Protein AF-A0A6A4GA89-F1 (afdb_monomer)

Sequence (317 aa):
YIQLLRRSLYPATLAQGKIKTVATFRYLEQHGLEIMPWRYTGLMHMCLQWRHPKLLKCTKEGDLVVPCLSCPHPGINLPDGWENDVEHHDNYSVKVTEDTNFRLKEQLVSSHSRDPGLVEGLGYFVGRSDYEKYVISRASEADAIAKATTKFSKGLRYTGVGSMLCARSEIFLANRVGNLQEGEHYANMDYVFGSALHHYRGLPLCIVGYDIVCQWFAHIHERSKDLWPNKIKLDNGMDLVPVIGKFHEPAHETNNHEQYSCNLIPRVGCTDFEACKRIWGLHNPLGNSTKTMGPGTRSDSLEAHFGYHNWQKYTNM

pLDDT: mean 84.45, std 16.58, range [38.88, 97.38]

Structure (mmCIF, N/CA/C/O backbone):
data_AF-A0A6A4GA89-F1
#
_entry.id   AF-A0A6A4GA89-F1
#
loop_
_atom_site.group_PDB
_atom_site.id
_atom_site.type_symbol
_atom_site.label_atom_id
_atom_site.label_alt_id
_atom_site.label_comp_id
_atom_site.label_asym_id
_atom_site.label_entity_id
_atom_site.label_seq_id
_atom_site.pdbx_PDB_ins_code
_atom_site.Cartn_x
_atom_site.Cartn_y
_atom_site.Cartn_z
_atom_site.occupancy
_atom_site.B_iso_or_equiv
_atom_site.auth_seq_id
_atom_site.auth_comp_id
_atom_site.auth_asym_id
_atom_site.auth_atom_id
_atom_site.pdbx_PDB_model_num
ATOM 1 N N . TYR A 1 1 ? 39.255 -27.699 0.223 1.00 40.69 1 TYR A N 1
ATOM 2 C CA . TYR A 1 1 ? 39.257 -26.370 -0.421 1.00 40.69 1 TYR A CA 1
ATOM 3 C C . TYR A 1 1 ? 40.672 -26.101 -0.922 1.00 40.69 1 TYR A C 1
ATOM 5 O O . TYR A 1 1 ? 41.558 -25.867 -0.111 1.00 40.69 1 TYR A O 1
ATOM 13 N N . ILE A 1 2 ? 40.945 -26.286 -2.216 1.00 38.88 2 ILE A N 1
ATOM 14 C CA . ILE A 1 2 ? 42.302 -26.104 -2.760 1.00 38.88 2 ILE A CA 1
ATOM 15 C C . ILE A 1 2 ? 42.448 -24.644 -3.192 1.00 38.88 2 ILE A C 1
ATOM 17 O O . ILE A 1 2 ? 41.758 -24.183 -4.095 1.00 38.88 2 ILE A O 1
ATOM 21 N N . GLN A 1 3 ? 43.326 -23.916 -2.505 1.00 45.09 3 GLN A N 1
ATOM 22 C CA . GLN A 1 3 ? 43.620 -22.507 -2.755 1.00 45.09 3 GLN A CA 1
ATOM 23 C C . GLN A 1 3 ? 44.426 -22.363 -4.058 1.00 45.09 3 GLN A C 1
ATOM 25 O O . GLN A 1 3 ? 45.468 -23.001 -4.228 1.00 45.09 3 GLN A O 1
ATOM 30 N N . LEU A 1 4 ? 43.947 -21.505 -4.965 1.00 47.19 4 LEU A N 1
ATOM 31 C CA . LEU A 1 4 ? 44.456 -21.281 -6.331 1.00 47.19 4 LEU A CA 1
ATOM 32 C C . LEU A 1 4 ? 45.959 -20.929 -6.419 1.00 47.19 4 LEU A C 1
ATOM 34 O O . LEU A 1 4 ? 46.582 -21.115 -7.462 1.00 47.19 4 LEU A O 1
ATOM 38 N N . LEU A 1 5 ? 46.566 -20.499 -5.311 1.00 43.56 5 LEU A N 1
ATOM 39 C CA . LEU A 1 5 ? 47.968 -20.080 -5.223 1.00 43.56 5 LEU A CA 1
ATOM 40 C C . LEU A 1 5 ? 48.981 -21.220 -5.425 1.00 43.56 5 LEU A C 1
ATOM 42 O O . LEU A 1 5 ? 50.067 -20.976 -5.942 1.00 43.56 5 LEU A O 1
ATOM 46 N N . ARG A 1 6 ? 48.638 -22.476 -5.099 1.00 45.00 6 ARG A N 1
ATOM 47 C CA . ARG A 1 6 ? 49.563 -23.621 -5.268 1.00 45.00 6 ARG A CA 1
ATOM 48 C C . ARG A 1 6 ? 49.827 -24.006 -6.731 1.00 45.00 6 ARG A C 1
ATOM 50 O O . ARG A 1 6 ? 50.723 -24.802 -6.980 1.00 45.00 6 ARG A O 1
ATOM 57 N N . ARG A 1 7 ? 49.061 -23.465 -7.687 1.00 52.34 7 ARG A N 1
ATOM 58 C CA . ARG A 1 7 ? 49.253 -23.683 -9.134 1.00 52.34 7 ARG A CA 1
ATOM 59 C C . ARG A 1 7 ? 49.831 -22.467 -9.870 1.00 52.34 7 ARG A C 1
ATOM 61 O O . ARG A 1 7 ? 49.759 -22.423 -11.092 1.00 52.34 7 ARG A O 1
ATOM 68 N N . SER A 1 8 ? 50.377 -21.483 -9.150 1.00 47.50 8 SER A N 1
ATOM 69 C CA . SER A 1 8 ? 50.994 -20.279 -9.740 1.00 47.50 8 SER A CA 1
ATOM 70 C C . SER A 1 8 ? 50.053 -19.459 -10.640 1.00 47.50 8 SER A C 1
ATOM 72 O O . SER A 1 8 ? 50.488 -18.824 -11.599 1.00 47.50 8 SER A O 1
ATOM 74 N N . LEU A 1 9 ? 48.753 -19.455 -10.331 1.00 45.84 9 LEU A N 1
ATOM 75 C CA . LEU A 1 9 ? 47.763 -18.606 -10.992 1.00 45.84 9 LEU A CA 1
ATOM 76 C C . LEU A 1 9 ? 47.630 -17.293 -10.210 1.00 45.84 9 LEU A C 1
ATOM 78 O O . LEU A 1 9 ? 47.106 -17.279 -9.096 1.00 45.84 9 LEU A O 1
ATOM 82 N N . TYR A 1 10 ? 48.118 -16.198 -10.792 1.00 49.50 10 TYR A N 1
ATOM 83 C CA . TYR A 1 10 ? 48.069 -14.855 -10.207 1.00 49.50 10 TYR A CA 1
ATOM 84 C C . TYR A 1 10 ? 46.936 -14.018 -10.832 1.00 49.50 10 TYR A C 1
ATOM 86 O O . TYR A 1 10 ? 46.657 -14.179 -12.025 1.00 49.50 10 TYR A O 1
ATOM 94 N N . PRO A 1 11 ? 46.283 -13.112 -10.074 1.00 47.62 11 PRO A N 1
ATOM 95 C CA . PRO A 1 11 ? 45.361 -12.133 -10.646 1.00 47.62 11 PRO A CA 1
ATOM 96 C C . PRO A 1 11 ? 46.093 -11.208 -11.634 1.00 47.62 11 PRO A C 1
ATOM 98 O O . PRO A 1 11 ? 47.289 -10.949 -11.501 1.00 47.62 11 PRO A O 1
ATOM 101 N N . ALA A 1 12 ? 45.364 -10.760 -12.658 1.00 53.09 12 ALA A N 1
ATOM 102 C CA . ALA A 1 12 ? 45.893 -10.110 -13.855 1.00 53.09 12 ALA A CA 1
ATOM 103 C C . ALA A 1 12 ? 46.869 -8.956 -13.555 1.00 53.09 12 ALA A C 1
ATOM 105 O O . ALA A 1 12 ? 46.524 -7.994 -12.873 1.00 53.09 12 ALA A O 1
ATOM 106 N N . THR A 1 13 ? 48.073 -9.024 -14.125 1.00 47.41 13 THR A N 1
ATOM 107 C CA . THR A 1 13 ? 49.032 -7.912 -14.143 1.00 47.41 13 THR A CA 1
ATOM 108 C C . THR A 1 13 ? 48.910 -7.143 -15.457 1.00 47.41 13 THR A C 1
ATOM 110 O O . THR A 1 13 ? 48.927 -7.725 -16.544 1.00 47.41 13 THR A O 1
ATOM 113 N N . LEU A 1 14 ? 48.790 -5.819 -15.359 1.00 45.91 14 LEU A N 1
ATOM 114 C CA . LEU A 1 14 ? 48.851 -4.904 -16.496 1.00 45.91 14 LEU A CA 1
ATOM 115 C C . LEU A 1 14 ? 50.307 -4.492 -16.723 1.00 45.91 14 LEU A C 1
ATOM 117 O O . LEU A 1 14 ? 50.943 -3.946 -15.827 1.00 45.91 14 LEU A O 1
ATOM 121 N N . ALA A 1 15 ? 50.821 -4.708 -17.933 1.00 44.81 15 ALA A N 1
ATOM 122 C CA . ALA A 1 15 ? 52.088 -4.140 -18.380 1.00 44.81 15 ALA A CA 1
ATOM 123 C C . ALA A 1 15 ? 51.817 -3.258 -19.605 1.00 44.81 15 ALA A C 1
ATOM 125 O O . ALA A 1 15 ? 51.249 -3.726 -20.591 1.00 44.81 15 ALA A O 1
ATOM 126 N N . GLN A 1 16 ? 52.197 -1.976 -19.531 1.00 49.03 16 GLN A N 1
ATOM 127 C CA . GLN A 1 16 ? 52.094 -1.003 -20.636 1.00 49.03 16 GLN A CA 1
ATOM 128 C C . GLN A 1 16 ? 50.678 -0.879 -21.239 1.00 49.03 16 GLN A C 1
ATOM 130 O O . GLN A 1 16 ? 50.503 -0.814 -22.453 1.00 49.03 16 GLN A O 1
ATOM 135 N N . GLY A 1 17 ? 49.646 -0.877 -20.388 1.00 52.22 17 GLY A N 1
ATOM 136 C CA . GLY A 1 17 ? 48.264 -0.605 -20.806 1.00 52.22 17 GLY A CA 1
ATOM 137 C C . GLY A 1 17 ? 47.590 -1.695 -21.650 1.00 52.22 17 GLY A C 1
ATOM 138 O O . GLY A 1 17 ? 46.483 -1.473 -22.133 1.00 52.22 17 GLY A O 1
ATOM 139 N N . LYS A 1 18 ? 48.204 -2.876 -21.820 1.00 49.38 18 LYS A N 1
ATOM 140 C CA . LYS A 1 18 ? 47.586 -4.031 -22.494 1.00 49.38 18 LYS A CA 1
ATOM 141 C C . LYS A 1 18 ? 47.503 -5.237 -21.557 1.00 49.38 18 LYS A C 1
ATOM 143 O O . LYS A 1 18 ? 48.469 -5.589 -20.882 1.00 49.38 18 LYS A O 1
ATOM 148 N N . ILE A 1 19 ? 46.338 -5.885 -21.532 1.00 50.72 19 ILE A N 1
ATOM 149 C CA . ILE A 1 19 ? 46.100 -7.126 -20.784 1.00 50.72 19 ILE A CA 1
ATOM 150 C C . ILE A 1 19 ? 46.884 -8.259 -21.464 1.00 50.72 19 ILE A C 1
ATOM 152 O O . ILE A 1 19 ? 46.650 -8.559 -22.633 1.00 50.72 19 ILE A O 1
ATOM 156 N N . LYS A 1 20 ? 47.816 -8.894 -20.741 1.00 49.16 20 LYS A N 1
ATOM 157 C CA . LYS A 1 20 ? 48.655 -10.006 -21.238 1.00 49.16 20 LYS A CA 1
ATOM 158 C C . LYS A 1 20 ? 48.214 -11.396 -20.744 1.00 49.16 20 LYS A C 1
ATOM 160 O O . LYS A 1 20 ? 49.011 -12.329 -20.732 1.00 49.16 20 LYS A O 1
ATOM 165 N N . THR A 1 21 ? 46.954 -11.591 -20.364 1.00 49.91 21 THR A N 1
ATOM 166 C CA . THR A 1 21 ? 46.440 -12.911 -19.949 1.00 49.91 21 THR A CA 1
ATOM 167 C C . THR A 1 21 ? 45.796 -13.670 -21.110 1.00 49.91 21 THR A C 1
ATOM 169 O O . THR A 1 21 ? 44.579 -13.729 -21.233 1.00 49.91 21 THR A O 1
ATOM 172 N N . VAL A 1 22 ? 46.628 -14.295 -21.949 1.00 49.56 22 VAL A N 1
ATOM 173 C CA . VAL A 1 22 ? 46.194 -15.320 -22.927 1.00 49.56 22 VAL A CA 1
ATOM 174 C C . VAL A 1 22 ? 46.140 -16.718 -22.282 1.00 49.56 22 VAL A C 1
ATOM 176 O O . VAL A 1 22 ? 45.418 -17.597 -22.744 1.00 49.56 22 VAL A O 1
ATOM 179 N N . ALA A 1 23 ? 46.862 -16.929 -21.175 1.00 49.50 23 ALA A N 1
ATOM 180 C CA . ALA A 1 23 ? 47.025 -18.249 -20.563 1.00 49.50 23 ALA A CA 1
ATOM 181 C C . ALA A 1 23 ? 45.743 -18.803 -19.913 1.00 49.50 23 ALA A C 1
ATOM 183 O O . ALA A 1 23 ? 45.495 -20.002 -19.998 1.00 49.50 23 ALA A O 1
ATOM 184 N N . THR A 1 24 ? 44.898 -17.955 -19.315 1.00 52.00 24 THR A N 1
ATOM 185 C CA . THR A 1 24 ? 43.675 -18.416 -18.635 1.00 52.00 24 THR A CA 1
ATOM 186 C C . THR A 1 24 ? 42.625 -18.915 -19.628 1.00 52.00 24 THR A C 1
ATOM 188 O O . THR A 1 24 ? 41.997 -19.937 -19.380 1.00 52.00 24 THR A O 1
ATOM 191 N N . PHE A 1 25 ? 42.479 -18.252 -20.780 1.00 52.38 25 PHE A N 1
ATOM 192 C CA . PHE A 1 25 ? 41.527 -18.661 -21.817 1.00 52.38 25 PHE A CA 1
ATOM 193 C C . PHE A 1 25 ? 42.011 -19.885 -22.608 1.00 52.38 25 PHE A C 1
ATOM 195 O O . PHE A 1 25 ? 41.238 -20.819 -22.788 1.00 52.38 25 PHE A O 1
ATOM 202 N N . ARG A 1 26 ? 43.304 -19.962 -22.970 1.00 50.53 26 ARG A N 1
ATOM 203 C CA . ARG A 1 26 ? 43.859 -21.151 -23.652 1.00 50.53 26 ARG A CA 1
ATOM 204 C C . ARG A 1 26 ? 43.811 -22.423 -22.806 1.00 50.53 26 ARG A C 1
ATOM 206 O O . ARG A 1 26 ? 43.646 -23.508 -23.351 1.00 50.53 26 ARG A O 1
ATOM 213 N N . TYR A 1 27 ? 43.961 -22.313 -21.485 1.00 52.62 27 TYR A N 1
ATOM 214 C CA . TYR A 1 27 ? 43.836 -23.469 -20.595 1.00 52.62 27 TYR A CA 1
ATOM 215 C C . TYR A 1 27 ? 42.377 -23.939 -20.479 1.00 52.62 27 TYR A C 1
ATOM 217 O O . TYR A 1 27 ? 42.132 -25.139 -20.425 1.00 52.62 27 TYR A O 1
ATOM 225 N N . LEU A 1 28 ? 41.403 -23.019 -20.502 1.00 55.06 28 LEU A N 1
ATOM 226 C CA . LEU A 1 28 ? 39.975 -23.365 -20.548 1.00 55.06 28 LEU A CA 1
ATOM 227 C C . LEU A 1 28 ? 39.599 -24.067 -21.867 1.00 55.06 28 LEU A C 1
ATOM 229 O O . LEU A 1 28 ? 38.827 -25.021 -21.835 1.00 55.06 28 LEU A O 1
ATOM 233 N N . GLU A 1 29 ? 40.199 -23.662 -22.992 1.00 56.53 29 GLU A N 1
ATOM 234 C CA . GLU A 1 29 ? 40.052 -24.340 -24.292 1.00 56.53 29 GLU A CA 1
ATOM 235 C C . GLU A 1 29 ? 40.694 -25.742 -24.311 1.00 56.53 29 GLU A C 1
ATOM 237 O O . GLU A 1 29 ? 40.114 -26.676 -24.859 1.00 56.53 29 GLU A O 1
ATOM 242 N N . GLN A 1 30 ? 41.867 -25.927 -23.685 1.00 58.75 30 GLN A N 1
ATOM 243 C CA . GLN A 1 30 ? 42.571 -27.222 -23.644 1.00 58.75 30 GLN A CA 1
ATOM 244 C C . GLN A 1 30 ? 41.896 -28.287 -22.769 1.00 58.75 30 GLN A C 1
ATOM 246 O O . GLN A 1 30 ? 42.116 -29.475 -22.996 1.00 58.75 30 GLN A O 1
ATOM 251 N N . HIS A 1 31 ? 41.080 -27.893 -21.786 1.00 59.84 31 HIS A N 1
ATOM 252 C CA . HIS A 1 31 ? 40.357 -28.831 -20.910 1.00 59.84 31 HIS A CA 1
ATOM 253 C C . HIS A 1 31 ? 39.010 -29.290 -21.460 1.00 59.84 31 HIS A C 1
ATOM 255 O O . HIS A 1 31 ? 38.231 -29.887 -20.721 1.00 59.84 31 HIS A O 1
ATOM 261 N N . GLY A 1 32 ? 38.723 -29.032 -22.741 1.00 50.44 32 GLY A N 1
ATOM 262 C CA . GLY A 1 32 ? 37.507 -29.540 -23.372 1.00 50.44 32 GLY A CA 1
ATOM 263 C C . GLY A 1 32 ? 36.244 -29.080 -22.652 1.00 50.44 32 GLY A C 1
ATOM 264 O O . GLY A 1 32 ? 35.258 -29.813 -22.622 1.00 50.44 32 GLY A O 1
ATOM 265 N N . LEU A 1 33 ? 36.264 -27.875 -22.063 1.00 54.28 33 LEU A N 1
ATOM 266 C CA . LEU A 1 33 ? 35.025 -27.183 -21.752 1.00 54.28 33 LEU A CA 1
ATOM 267 C C . LEU A 1 33 ? 34.396 -26.875 -23.107 1.00 54.28 33 LEU A C 1
ATOM 269 O O . LEU A 1 33 ? 34.653 -25.827 -23.701 1.00 54.28 33 LEU A O 1
ATOM 273 N N . GLU A 1 34 ? 33.619 -27.835 -23.620 1.00 57.22 34 GLU A N 1
ATOM 274 C CA . GLU A 1 34 ? 32.624 -27.598 -24.655 1.00 57.22 34 GLU A CA 1
ATOM 275 C C . GLU A 1 34 ? 31.985 -26.249 -24.354 1.00 57.22 34 GLU A C 1
ATOM 277 O O . GLU A 1 34 ? 31.764 -25.931 -23.180 1.00 57.22 34 GLU A O 1
ATOM 282 N N . ILE A 1 35 ? 31.738 -25.436 -25.385 1.00 58.31 35 ILE A N 1
ATOM 283 C CA . ILE A 1 35 ? 31.008 -24.177 -25.244 1.00 58.31 35 ILE A CA 1
ATOM 284 C C . ILE A 1 35 ? 29.689 -24.531 -24.564 1.00 58.31 35 ILE A C 1
ATOM 286 O O . ILE A 1 35 ? 28.739 -24.955 -25.217 1.00 58.31 35 ILE A O 1
ATOM 290 N N . MET A 1 36 ? 29.662 -24.431 -23.234 1.00 58.22 36 MET A N 1
ATOM 291 C CA . MET A 1 36 ? 28.505 -24.785 -22.443 1.00 58.22 36 MET A CA 1
ATOM 292 C C . MET A 1 36 ? 27.452 -23.797 -22.908 1.00 58.22 36 MET A C 1
ATOM 294 O O . MET A 1 36 ? 27.669 -22.590 -22.739 1.00 58.22 36 MET A O 1
ATOM 298 N N . PRO A 1 37 ? 26.358 -24.262 -23.541 1.00 62.59 37 PRO A N 1
ATOM 299 C CA . PRO A 1 37 ? 25.341 -23.358 -24.040 1.00 62.59 37 PRO A CA 1
ATOM 300 C C . PRO A 1 37 ? 24.960 -22.435 -22.896 1.00 62.59 37 PRO A C 1
ATOM 302 O O . PRO A 1 37 ? 24.801 -22.915 -21.774 1.00 62.59 37 PRO A O 1
ATOM 305 N N . TRP A 1 38 ? 24.884 -21.128 -23.138 1.00 66.44 38 TRP A N 1
ATOM 306 C CA . TRP A 1 38 ? 24.584 -20.152 -22.097 1.00 66.44 38 TRP A CA 1
ATOM 307 C C . TRP A 1 38 ? 23.254 -20.512 -21.417 1.00 66.44 38 TRP A C 1
ATOM 309 O O . TRP A 1 38 ? 22.172 -20.217 -21.922 1.00 66.44 38 TRP A O 1
ATOM 319 N N . ARG A 1 39 ? 23.328 -21.208 -20.274 1.00 72.44 39 ARG A N 1
ATOM 320 C CA . ARG A 1 39 ? 22.146 -21.772 -19.603 1.00 72.44 39 ARG A CA 1
ATOM 321 C C . ARG A 1 39 ? 21.441 -20.760 -18.722 1.00 72.44 39 ARG A C 1
ATOM 323 O O . ARG A 1 39 ? 20.404 -21.098 -18.174 1.00 72.44 39 ARG A O 1
ATOM 330 N N . TYR A 1 40 ? 21.963 -19.542 -18.582 1.00 74.50 40 TYR A N 1
ATOM 331 C CA . TYR A 1 40 ? 21.335 -18.508 -17.762 1.00 74.50 40 TYR A CA 1
ATOM 332 C C . TYR A 1 40 ? 19.906 -18.227 -18.229 1.00 74.50 40 TYR A C 1
ATOM 334 O O . TYR A 1 40 ? 18.995 -18.239 -17.414 1.00 74.50 40 TYR A O 1
ATOM 342 N N . THR A 1 41 ? 19.678 -18.091 -19.539 1.00 71.88 41 THR A N 1
ATOM 343 C CA . THR A 1 41 ? 18.325 -17.903 -20.083 1.00 71.88 41 THR A CA 1
ATOM 344 C C . THR A 1 41 ? 17.420 -19.092 -19.757 1.00 71.88 41 THR A C 1
ATOM 346 O O . THR A 1 41 ? 16.298 -18.903 -19.300 1.00 71.88 41 THR A O 1
ATOM 349 N N . GLY A 1 42 ? 17.926 -20.321 -19.913 1.00 77.38 42 GLY A N 1
ATOM 350 C CA . GLY A 1 42 ? 17.193 -21.538 -19.552 1.00 77.38 42 GLY A CA 1
ATOM 351 C C . GLY A 1 42 ? 16.883 -21.628 -18.054 1.00 77.38 42 GLY A C 1
ATOM 352 O O . GLY A 1 42 ? 15.761 -21.942 -17.683 1.00 77.38 42 GLY A O 1
ATOM 353 N N . LEU A 1 43 ? 17.841 -21.284 -17.192 1.00 77.56 43 LEU A N 1
ATOM 354 C CA . LEU A 1 43 ? 17.677 -21.242 -15.741 1.00 77.56 43 LEU A CA 1
ATOM 355 C C . LEU A 1 43 ? 16.655 -20.180 -15.329 1.00 77.56 43 LEU A C 1
ATOM 357 O O . LEU A 1 43 ? 15.785 -20.467 -14.515 1.00 77.56 43 LEU A O 1
ATOM 361 N N . MET A 1 44 ? 16.719 -18.979 -15.907 1.00 74.38 44 MET A N 1
ATOM 362 C CA . MET A 1 44 ? 15.739 -17.925 -15.645 1.00 74.38 44 MET A CA 1
ATOM 363 C C . MET A 1 44 ? 14.344 -18.353 -16.107 1.00 74.38 44 MET A C 1
ATOM 365 O O . MET A 1 44 ? 13.394 -18.205 -15.345 1.00 74.38 44 MET A O 1
ATOM 369 N N . HIS A 1 45 ? 14.216 -18.975 -17.284 1.00 71.75 45 HIS A N 1
ATOM 370 C CA . HIS A 1 45 ? 12.951 -19.558 -17.734 1.00 71.75 45 HIS A CA 1
ATOM 371 C C . HIS A 1 45 ? 12.439 -20.642 -16.785 1.00 71.75 45 HIS A C 1
ATOM 373 O O . HIS A 1 45 ? 11.267 -20.608 -16.435 1.00 71.75 45 HIS A O 1
ATOM 379 N N . MET A 1 46 ? 13.288 -21.559 -16.316 1.00 75.50 46 MET A N 1
ATOM 380 C CA . MET A 1 46 ? 12.896 -22.581 -15.339 1.00 75.50 46 MET A CA 1
ATOM 381 C C . MET A 1 46 ? 12.452 -21.962 -14.009 1.00 75.50 46 MET A C 1
ATOM 383 O O . MET A 1 46 ? 11.441 -22.370 -13.449 1.00 75.50 46 MET A O 1
ATOM 387 N N . CYS A 1 47 ? 13.166 -20.949 -13.511 1.00 70.81 47 CYS A N 1
ATOM 388 C CA . CYS A 1 47 ? 12.788 -20.217 -12.303 1.00 70.81 47 CYS A CA 1
ATOM 389 C C . CYS A 1 47 ? 11.426 -19.523 -12.463 1.00 70.81 47 CYS A C 1
ATOM 391 O O . CYS A 1 47 ? 10.592 -19.607 -11.563 1.00 70.81 47 CYS A O 1
ATOM 393 N N . LEU A 1 48 ? 11.173 -18.875 -13.606 1.00 68.06 48 LEU A N 1
ATOM 394 C CA . LEU A 1 48 ? 9.881 -18.254 -13.924 1.00 68.06 48 LEU A CA 1
ATOM 395 C C . LEU A 1 48 ? 8.772 -19.313 -14.052 1.00 68.06 48 LEU A C 1
ATOM 397 O O . LEU A 1 48 ? 7.718 -19.188 -13.432 1.00 68.06 48 LEU A O 1
ATOM 401 N N . GLN A 1 49 ? 9.041 -20.403 -14.773 1.00 70.19 49 GLN A N 1
ATOM 402 C CA . GLN A 1 49 ? 8.142 -21.549 -14.931 1.00 70.19 49 GLN A CA 1
ATOM 403 C C . GLN A 1 49 ? 7.915 -22.338 -13.648 1.00 70.19 49 GLN A C 1
ATOM 405 O O . GLN A 1 49 ? 6.978 -23.112 -13.614 1.00 70.19 49 GLN A O 1
ATOM 410 N N . TRP A 1 50 ? 8.738 -22.203 -12.611 1.00 67.06 50 TRP A N 1
ATOM 411 C CA . TRP A 1 5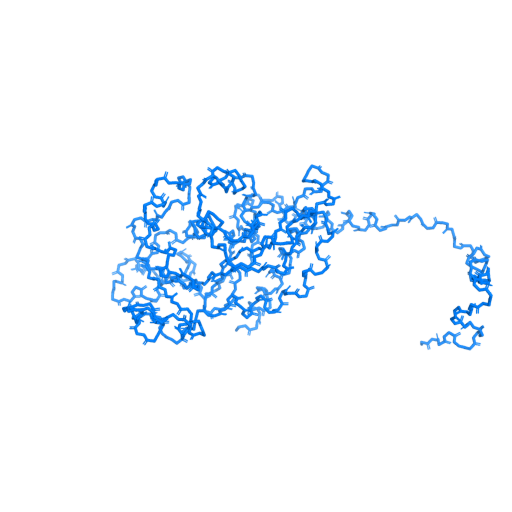0 ? 8.470 -22.790 -11.296 1.00 67.06 50 TRP A CA 1
ATOM 412 C C . TRP A 1 50 ? 7.623 -21.863 -10.416 1.00 67.06 50 TRP A C 1
ATOM 414 O O . TRP A 1 50 ? 6.813 -22.324 -9.612 1.00 67.06 50 TRP A O 1
ATOM 424 N N . ARG A 1 51 ? 7.756 -20.544 -10.603 1.00 63.38 51 ARG A N 1
ATOM 425 C CA . ARG A 1 51 ? 6.898 -19.538 -9.956 1.00 63.38 51 ARG A CA 1
ATOM 426 C C . ARG A 1 51 ? 5.471 -19.564 -10.520 1.00 63.38 51 ARG A C 1
ATOM 428 O O . ARG A 1 51 ? 4.518 -19.452 -9.757 1.00 63.38 51 ARG A O 1
ATOM 435 N N . HIS A 1 52 ? 5.323 -19.784 -11.827 1.00 67.00 52 HIS A N 1
ATOM 436 C CA . HIS A 1 52 ? 4.039 -19.786 -12.539 1.00 67.00 52 HIS A CA 1
ATOM 437 C C . HIS A 1 52 ? 3.029 -20.912 -12.165 1.00 67.00 52 HIS A C 1
ATOM 439 O O . HIS A 1 52 ? 1.839 -20.627 -12.095 1.00 67.00 52 HIS A O 1
ATOM 445 N N . PRO A 1 53 ? 3.428 -22.158 -11.837 1.00 58.59 53 PRO A N 1
ATOM 446 C CA . PRO A 1 53 ? 2.549 -23.254 -11.424 1.00 58.59 53 PRO A CA 1
ATOM 447 C C . PRO A 1 53 ? 1.673 -22.951 -10.210 1.00 58.59 53 PRO A C 1
ATOM 449 O O . PRO A 1 53 ? 0.589 -23.517 -10.095 1.00 58.59 53 PRO A O 1
ATOM 452 N N . LYS A 1 54 ? 2.112 -22.054 -9.316 1.00 52.97 54 LYS A N 1
ATOM 453 C CA . LYS A 1 54 ? 1.295 -21.589 -8.185 1.00 52.97 54 LYS A CA 1
ATOM 454 C C . LYS A 1 54 ? 0.204 -20.591 -8.601 1.00 52.97 54 LYS A C 1
ATOM 456 O O . LYS A 1 54 ? -0.767 -20.452 -7.871 1.00 52.97 54 LYS A O 1
ATOM 461 N N . LEU A 1 55 ? 0.344 -19.948 -9.764 1.00 57.66 55 LEU A N 1
ATOM 462 C CA . LEU A 1 55 ? -0.535 -18.886 -10.279 1.00 57.66 55 LEU A CA 1
ATOM 463 C C . LEU A 1 55 ? -1.729 -19.416 -11.097 1.00 57.66 55 LEU A C 1
ATOM 465 O O . LEU A 1 55 ? -2.672 -18.682 -11.366 1.00 57.66 55 LEU A O 1
ATOM 469 N N . LEU A 1 56 ? -1.700 -20.682 -11.528 1.00 56.34 56 LEU A N 1
ATOM 470 C CA . LEU A 1 56 ? -2.630 -21.237 -12.528 1.00 56.34 56 LEU A CA 1
ATOM 471 C C . LEU A 1 56 ? -3.961 -21.773 -11.962 1.00 56.34 56 LEU A C 1
ATOM 473 O O . LEU A 1 56 ? -4.682 -22.487 -12.657 1.00 56.34 56 LEU A O 1
ATOM 477 N N . LYS A 1 57 ? -4.322 -21.452 -10.715 1.00 57.19 57 LYS A N 1
ATOM 478 C CA . LYS A 1 57 ? -5.599 -21.878 -10.117 1.00 57.19 57 LYS A CA 1
ATOM 479 C C . LYS A 1 57 ? -6.363 -20.675 -9.577 1.00 57.19 57 LYS A C 1
ATOM 481 O O . LYS A 1 57 ? -6.037 -20.206 -8.495 1.00 57.19 57 LYS A O 1
ATOM 486 N N . CYS A 1 58 ? -7.373 -20.218 -10.326 1.00 64.75 58 CYS A N 1
ATOM 487 C CA . CYS A 1 58 ? -8.448 -19.305 -9.895 1.00 64.75 58 CYS A CA 1
ATOM 488 C C . CYS A 1 58 ? -8.030 -18.212 -8.890 1.00 64.75 58 CYS A C 1
ATOM 490 O O . CYS A 1 58 ? -8.728 -17.984 -7.906 1.00 64.75 58 CYS A O 1
ATOM 492 N N . THR A 1 59 ? -6.878 -17.581 -9.117 1.00 84.06 59 THR A N 1
ATOM 493 C CA . THR A 1 59 ? -6.277 -16.614 -8.195 1.00 84.06 59 THR A CA 1
ATOM 494 C C . THR A 1 59 ? -6.936 -15.257 -8.394 1.00 84.06 59 THR A C 1
ATOM 496 O O . THR A 1 59 ? -6.968 -14.747 -9.516 1.00 84.06 59 THR A O 1
ATOM 499 N N . LYS A 1 60 ? -7.494 -14.691 -7.327 1.00 88.31 60 LYS A N 1
ATOM 500 C CA . LYS A 1 60 ? -8.088 -13.354 -7.329 1.00 88.31 60 LYS A CA 1
ATOM 501 C C . LYS A 1 60 ? -7.017 -12.297 -7.075 1.00 88.31 60 LYS A C 1
ATOM 503 O O . LYS A 1 60 ? -5.875 -12.596 -6.726 1.00 88.31 60 LYS A O 1
ATOM 508 N N . GLU A 1 61 ? -7.394 -11.041 -7.274 1.00 89.88 61 GLU A N 1
ATOM 509 C CA . GLU A 1 61 ? -6.531 -9.918 -6.925 1.00 89.88 61 GLU A CA 1
ATOM 510 C C . GLU A 1 61 ? -6.151 -9.967 -5.446 1.00 89.88 61 GLU A C 1
ATOM 512 O O . GLU A 1 61 ? -7.014 -10.108 -4.580 1.00 89.88 61 GLU A O 1
ATOM 517 N N . GLY A 1 62 ? -4.852 -9.869 -5.175 1.00 91.12 62 GLY A N 1
ATOM 518 C CA . GLY A 1 62 ? -4.322 -9.889 -3.818 1.00 91.12 62 GLY A CA 1
ATOM 519 C C . GLY A 1 62 ? -4.178 -11.275 -3.181 1.00 91.12 62 GLY A C 1
ATOM 520 O O . GLY A 1 62 ? -3.635 -11.355 -2.084 1.00 91.12 62 GLY A O 1
ATOM 521 N N . ASP A 1 63 ? -4.587 -12.365 -3.837 1.00 90.50 63 ASP A N 1
ATOM 522 C CA . ASP A 1 63 ? -4.523 -13.721 -3.259 1.00 90.50 63 ASP A CA 1
ATOM 523 C C . ASP A 1 63 ? -3.082 -14.247 -3.082 1.00 90.50 63 ASP A C 1
ATOM 525 O O . ASP A 1 63 ? -2.858 -15.227 -2.370 1.00 90.50 63 ASP A O 1
ATOM 529 N N . LEU A 1 64 ? -2.084 -13.625 -3.719 1.00 90.81 64 LEU A N 1
ATOM 530 C CA . LEU A 1 64 ? -0.681 -14.062 -3.684 1.00 90.81 64 LEU A CA 1
ATOM 531 C C . LEU A 1 64 ? 0.164 -13.339 -2.637 1.00 90.81 64 LEU A C 1
ATOM 533 O O . LEU A 1 64 ? 1.381 -13.216 -2.795 1.00 90.81 64 LEU A O 1
ATOM 537 N N . VAL A 1 65 ? -0.462 -12.871 -1.562 1.00 92.19 65 VAL A N 1
ATOM 538 C CA . VAL A 1 65 ? 0.251 -12.285 -0.427 1.00 92.19 65 VAL A CA 1
ATOM 539 C C . VAL A 1 65 ? 0.215 -13.202 0.783 1.00 92.19 65 VAL A C 1
ATOM 541 O O . VAL A 1 65 ? -0.738 -13.943 1.009 1.00 92.19 65 VAL A O 1
ATOM 544 N N . VAL A 1 66 ? 1.244 -13.108 1.621 1.00 93.00 66 VAL A N 1
ATOM 545 C CA . VAL A 1 66 ? 1.160 -13.632 2.989 1.00 93.00 66 VAL A CA 1
ATOM 546 C C . VAL A 1 66 ? 0.277 -12.670 3.798 1.00 93.00 66 VAL A C 1
ATOM 548 O O . VAL A 1 66 ? 0.678 -11.507 3.956 1.00 93.00 66 VAL A O 1
ATOM 551 N N . PRO A 1 67 ? -0.906 -13.103 4.283 1.00 91.69 67 PRO A N 1
ATOM 552 C CA . PRO A 1 67 ? -1.868 -12.214 4.922 1.00 91.69 67 PRO A CA 1
ATOM 553 C C . PRO A 1 67 ? -1.372 -11.735 6.289 1.00 91.69 67 PRO A C 1
ATOM 555 O O . PRO A 1 67 ? -0.671 -12.440 7.016 1.00 91.69 67 PRO A O 1
ATOM 558 N N . CYS A 1 68 ? -1.770 -10.521 6.665 1.00 93.69 68 CYS A N 1
ATOM 559 C CA . CYS A 1 68 ? -1.475 -9.971 7.983 1.00 93.69 68 CYS A CA 1
ATOM 560 C C . CYS A 1 68 ? -2.399 -10.574 9.047 1.00 93.69 68 CYS A C 1
ATOM 562 O O . CYS A 1 68 ? -3.583 -10.250 9.060 1.00 93.69 68 CYS A O 1
ATOM 564 N N . LEU A 1 69 ? -1.859 -11.365 9.978 1.00 90.88 69 LEU A N 1
ATOM 565 C CA . LEU A 1 69 ? -2.633 -11.970 11.075 1.00 90.88 69 LEU A CA 1
ATOM 566 C C . LEU A 1 69 ? -3.196 -10.950 12.068 1.00 90.88 69 LEU A C 1
ATOM 568 O O . LEU A 1 69 ? -4.233 -11.187 12.677 1.00 90.88 69 LEU A O 1
ATOM 572 N N . SER A 1 70 ? -2.517 -9.812 12.228 1.00 91.62 70 SER A N 1
ATOM 573 C CA . SER A 1 70 ? -2.958 -8.752 13.135 1.00 91.62 70 SER A CA 1
ATOM 574 C C . SER A 1 70 ? -4.076 -7.895 12.554 1.00 91.62 70 SER A C 1
ATOM 576 O O . SER A 1 70 ? -4.668 -7.123 13.297 1.00 91.62 70 SER A O 1
ATOM 578 N N . CYS A 1 71 ? -4.331 -7.953 11.243 1.00 94.31 71 CYS A N 1
ATOM 579 C CA . CYS A 1 71 ? -5.453 -7.225 10.663 1.00 94.31 71 CYS A CA 1
ATOM 580 C C . CYS A 1 71 ? -6.763 -7.996 10.887 1.00 94.31 71 CYS A C 1
ATOM 582 O O . CYS A 1 71 ? -6.741 -9.225 10.878 1.00 94.31 71 CYS A O 1
ATOM 584 N N . PRO A 1 72 ? -7.891 -7.293 11.056 1.00 94.25 72 PRO A N 1
ATOM 585 C CA . PRO A 1 72 ? -9.218 -7.900 11.081 1.00 94.25 72 PRO A CA 1
ATOM 586 C C . PRO A 1 72 ? -9.573 -8.508 9.716 1.00 94.25 72 PRO A C 1
ATOM 588 O O . PRO A 1 72 ? -9.447 -7.850 8.684 1.00 94.25 72 PRO A O 1
ATOM 591 N N . HIS A 1 73 ? -10.031 -9.756 9.724 1.00 92.50 73 HIS A N 1
ATOM 592 C CA . HIS A 1 73 ? -10.482 -10.514 8.559 1.00 92.50 73 HIS A CA 1
ATOM 593 C C . HIS A 1 73 ? -11.818 -11.191 8.897 1.00 92.50 73 HIS A C 1
ATOM 595 O O . HIS A 1 73 ? -11.825 -12.231 9.572 1.00 92.50 73 HIS A O 1
ATOM 601 N N . PRO A 1 74 ? -12.951 -10.617 8.452 1.00 91.31 74 PRO A N 1
ATOM 602 C CA . PRO A 1 74 ? -14.270 -11.205 8.664 1.00 91.31 74 PRO A CA 1
ATOM 603 C C . PRO A 1 74 ? -14.329 -12.669 8.207 1.00 91.31 74 PRO A C 1
ATOM 605 O O . PRO A 1 74 ? -13.844 -13.014 7.129 1.00 91.31 74 PRO A O 1
ATOM 608 N N . GLY A 1 75 ? -14.889 -13.540 9.049 1.00 90.94 75 GLY A N 1
ATOM 609 C CA . GLY A 1 75 ? -14.974 -14.984 8.793 1.00 90.94 75 GLY A CA 1
ATOM 610 C C . GLY A 1 75 ? -13.662 -15.767 8.946 1.00 90.94 75 GLY A C 1
ATOM 611 O O . GLY A 1 75 ? -13.659 -16.975 8.718 1.00 90.94 75 GLY A O 1
ATOM 612 N N . ILE A 1 76 ? -12.554 -15.115 9.324 1.00 92.50 76 ILE A N 1
ATOM 613 C CA . ILE A 1 76 ? -11.266 -15.777 9.587 1.00 92.50 76 ILE A CA 1
ATOM 614 C C . ILE A 1 76 ? -10.847 -15.601 11.047 1.00 92.50 76 ILE A C 1
ATOM 616 O O . ILE A 1 76 ? -10.617 -16.592 11.735 1.00 92.50 76 ILE A O 1
ATOM 620 N N . ASN A 1 77 ? -10.705 -14.357 11.514 1.00 93.12 77 ASN A N 1
ATOM 621 C CA . ASN A 1 77 ? -10.170 -14.058 12.849 1.00 93.12 77 ASN A CA 1
ATOM 622 C C . ASN A 1 77 ? -11.017 -13.056 13.651 1.00 93.12 77 ASN A C 1
ATOM 624 O O . ASN A 1 77 ? -10.542 -12.541 14.662 1.00 93.12 77 ASN A O 1
ATOM 628 N N . LEU A 1 78 ? -12.249 -12.788 13.212 1.00 93.62 78 LEU A N 1
ATOM 629 C CA . LEU A 1 78 ? -13.233 -12.017 13.970 1.00 93.62 78 LEU A CA 1
ATOM 630 C C . LEU A 1 78 ? -14.274 -12.960 14.597 1.00 93.62 78 LEU A C 1
ATOM 632 O O . LEU A 1 78 ? -14.650 -13.933 13.939 1.00 93.62 78 LEU A O 1
ATOM 636 N N . PRO A 1 79 ? -14.719 -12.711 15.844 1.00 93.88 79 PRO A N 1
ATOM 637 C CA . PRO A 1 79 ? -15.747 -13.519 16.499 1.00 93.88 79 PRO A CA 1
ATOM 638 C C . PRO A 1 79 ? -17.122 -13.298 15.859 1.00 93.88 79 PRO A C 1
ATOM 640 O O . PRO A 1 79 ? -17.377 -12.234 15.309 1.00 93.88 79 PRO A O 1
ATOM 643 N N . ASP A 1 80 ? -18.034 -14.264 15.971 1.00 94.06 80 ASP A N 1
ATOM 644 C CA . ASP A 1 80 ? -19.405 -14.093 15.477 1.00 94.06 80 ASP A CA 1
ATOM 645 C C . ASP A 1 80 ? -20.103 -12.896 16.148 1.00 94.06 80 ASP A C 1
ATOM 647 O O . ASP A 1 80 ? -20.023 -12.714 17.364 1.00 94.06 80 ASP A O 1
ATOM 651 N N . GLY A 1 81 ? -20.816 -12.089 15.355 1.00 91.81 81 GLY A N 1
ATOM 652 C CA . GLY A 1 81 ? -21.551 -10.920 15.841 1.00 91.81 81 GLY A CA 1
ATOM 653 C C . GLY A 1 81 ? -20.691 -9.687 16.128 1.00 91.81 81 GLY A C 1
ATOM 654 O O . GLY A 1 81 ? -21.221 -8.723 16.686 1.00 91.81 81 GLY A O 1
ATOM 655 N N . TRP A 1 82 ? -19.410 -9.690 15.731 1.00 93.19 82 TRP A N 1
ATOM 656 C CA . TRP A 1 82 ? -18.501 -8.540 15.827 1.00 93.19 82 TRP A CA 1
ATOM 657 C C . TRP A 1 82 ? -19.087 -7.261 15.208 1.00 93.19 82 TRP A C 1
ATOM 659 O O . TRP A 1 82 ? -18.794 -6.164 15.673 1.00 93.19 82 TRP A O 1
ATOM 669 N N . GLU A 1 83 ? -19.954 -7.391 14.200 1.00 90.81 83 GLU A N 1
ATOM 670 C CA . GLU A 1 83 ? -20.622 -6.278 13.520 1.00 90.81 83 GLU A CA 1
ATOM 671 C C . GLU A 1 83 ? -21.535 -5.468 14.451 1.00 90.81 83 GLU A C 1
ATOM 673 O O . GLU A 1 83 ? -21.818 -4.303 14.181 1.00 90.81 83 GLU A O 1
ATOM 678 N N . ASN A 1 84 ? -22.021 -6.084 15.533 1.00 90.12 84 ASN A N 1
ATOM 679 C CA . ASN A 1 84 ? -22.938 -5.461 16.489 1.00 90.12 84 ASN A CA 1
ATOM 680 C C . ASN A 1 84 ? -22.231 -4.986 17.768 1.00 90.12 84 ASN A C 1
ATOM 682 O O . ASN A 1 84 ? -22.869 -4.388 18.637 1.00 90.12 84 ASN A O 1
ATOM 686 N N . ASP A 1 85 ? -20.932 -5.253 17.908 1.00 89.75 85 ASP A N 1
ATOM 687 C CA . ASP A 1 85 ? -20.145 -4.915 19.092 1.00 89.75 85 ASP A CA 1
ATOM 688 C C . ASP A 1 85 ? -19.594 -3.483 18.997 1.00 89.75 85 ASP A C 1
ATOM 690 O O . ASP A 1 85 ? -18.398 -3.234 18.834 1.00 89.75 85 ASP A O 1
ATOM 694 N N . VAL A 1 86 ? -20.521 -2.524 19.086 1.00 83.88 86 VAL A N 1
ATOM 695 C CA . VAL A 1 86 ? -20.253 -1.082 18.947 1.00 83.88 86 VAL A CA 1
ATOM 696 C C . VAL A 1 86 ? -19.301 -0.555 20.022 1.00 83.88 86 VAL A C 1
ATOM 698 O O . VAL A 1 86 ? -18.539 0.382 19.774 1.00 83.88 86 VAL A O 1
ATOM 701 N N . GLU A 1 87 ? -19.320 -1.162 21.209 1.00 85.38 87 GLU A N 1
ATOM 702 C CA . GLU A 1 87 ? -18.470 -0.768 22.335 1.00 85.38 87 GLU A CA 1
ATOM 703 C C . GLU A 1 87 ? -16.984 -1.019 22.041 1.00 85.38 87 GLU A C 1
ATOM 705 O O . GLU A 1 87 ? -16.146 -0.192 22.401 1.00 85.38 87 GLU A O 1
ATOM 710 N N . HIS A 1 88 ? -16.669 -2.091 21.306 1.00 87.00 88 HIS A N 1
ATOM 711 C CA . HIS A 1 88 ? -15.298 -2.519 21.027 1.00 87.00 88 HIS A CA 1
ATOM 712 C C . HIS A 1 88 ? -14.914 -2.438 19.542 1.00 87.00 88 HIS A C 1
ATOM 714 O O . HIS A 1 88 ? -14.063 -3.194 19.068 1.00 87.00 88 HIS A O 1
ATOM 720 N N . HIS A 1 89 ? -15.503 -1.509 18.781 1.00 84.31 89 HIS A N 1
ATOM 721 C CA . HIS A 1 89 ? -15.171 -1.296 17.362 1.00 84.31 89 HIS A CA 1
ATOM 722 C C . HIS A 1 89 ? -13.665 -1.146 17.081 1.00 84.31 89 HIS A C 1
ATOM 724 O O . HIS A 1 89 ? -13.194 -1.470 15.989 1.00 84.31 89 HIS A O 1
ATOM 730 N N . ASP A 1 90 ? -12.884 -0.659 18.044 1.00 86.25 90 ASP A N 1
ATOM 731 C CA . ASP A 1 90 ? -11.435 -0.535 17.926 1.00 86.25 90 ASP A CA 1
ATOM 732 C C . ASP A 1 90 ? -10.704 -1.882 17.854 1.00 86.25 90 ASP A C 1
ATOM 734 O O . ASP A 1 90 ? -9.689 -1.972 17.153 1.00 86.25 90 ASP A O 1
ATOM 738 N N . ASN A 1 91 ? -11.245 -2.942 18.462 1.00 88.81 91 ASN A N 1
ATOM 739 C CA . ASN A 1 91 ? -10.721 -4.305 18.329 1.00 88.81 91 ASN A CA 1
ATOM 740 C C . ASN A 1 91 ? -10.817 -4.816 16.884 1.00 88.81 91 ASN A C 1
ATOM 742 O O . ASN A 1 91 ? -9.947 -5.560 16.423 1.00 88.81 91 ASN A O 1
ATOM 746 N N . TYR A 1 92 ? -11.827 -4.354 16.146 1.00 91.56 92 TYR A N 1
ATOM 747 C CA . TYR A 1 92 ? -12.090 -4.722 14.751 1.00 91.56 92 TYR A CA 1
ATOM 748 C C . TYR A 1 92 ? -11.536 -3.695 13.759 1.00 91.56 92 TYR A C 1
ATOM 750 O O . TYR A 1 92 ? -11.789 -3.780 12.557 1.00 91.56 92 TYR A O 1
ATOM 758 N N . SER A 1 93 ? -10.759 -2.723 14.245 1.00 92.38 93 SER A N 1
ATOM 759 C CA . SER A 1 93 ? -10.191 -1.682 13.399 1.00 92.38 93 SER A CA 1
ATOM 760 C C . SER A 1 93 ? -9.022 -2.192 12.565 1.00 92.38 93 SER A C 1
ATOM 762 O O . SER A 1 93 ? -8.164 -2.964 13.020 1.00 92.38 93 SER A O 1
ATOM 764 N N . VAL A 1 94 ? -8.940 -1.711 11.328 1.00 95.00 94 VAL A N 1
ATOM 765 C CA . VAL A 1 94 ? -7.715 -1.802 10.539 1.00 95.00 94 VAL A CA 1
ATOM 766 C C . VAL A 1 94 ? -6.863 -0.560 10.808 1.00 95.00 94 VAL A C 1
ATOM 768 O O . VAL A 1 94 ? -7.349 0.565 10.793 1.00 95.00 94 VAL A O 1
ATOM 771 N N . LYS A 1 95 ? -5.571 -0.760 11.087 1.00 96.00 95 LYS A N 1
ATOM 772 C CA . LYS A 1 95 ? -4.604 0.326 11.292 1.00 96.00 95 LYS A CA 1
ATOM 773 C C . LYS A 1 95 ? -3.570 0.257 10.191 1.00 96.00 95 LYS A C 1
ATOM 775 O O . LYS A 1 95 ? -2.838 -0.735 10.098 1.00 96.00 95 LYS A O 1
ATOM 780 N N . VAL A 1 96 ? -3.526 1.287 9.364 1.00 96.94 96 VAL A N 1
ATOM 781 C CA . VAL A 1 96 ? -2.671 1.340 8.185 1.00 96.94 96 VAL A CA 1
ATOM 782 C C . VAL A 1 96 ? -1.768 2.556 8.236 1.00 96.94 96 VAL A C 1
ATOM 784 O O . VAL A 1 96 ? -2.112 3.564 8.838 1.00 96.94 96 VAL A O 1
ATOM 787 N N . THR A 1 97 ? -0.596 2.449 7.630 1.00 97.12 97 THR A N 1
ATOM 788 C CA . THR A 1 97 ? 0.313 3.577 7.417 1.00 97.12 97 THR A CA 1
ATOM 789 C C . THR A 1 97 ? 0.691 3.632 5.947 1.00 97.12 97 THR A C 1
ATOM 791 O O . THR A 1 97 ? 0.798 2.581 5.313 1.00 97.12 97 THR A O 1
ATOM 794 N N . GLU A 1 98 ? 0.853 4.836 5.415 1.00 96.12 98 GLU A N 1
ATOM 795 C CA . GLU A 1 98 ? 1.185 5.135 4.027 1.00 96.12 98 GLU A CA 1
ATOM 796 C C . GLU A 1 98 ? 2.446 5.982 3.943 1.00 96.12 98 GLU A C 1
ATOM 798 O O . GLU A 1 98 ? 2.672 6.859 4.775 1.00 96.12 98 GLU A O 1
ATOM 803 N N . ASP A 1 99 ? 3.273 5.695 2.942 1.00 96.19 99 ASP A N 1
ATOM 804 C CA . ASP A 1 99 ? 4.471 6.474 2.632 1.00 96.19 99 ASP A CA 1
ATOM 805 C C . ASP A 1 99 ? 4.973 6.140 1.220 1.00 96.19 99 ASP A C 1
ATOM 807 O O . ASP A 1 99 ? 4.628 5.104 0.630 1.00 96.19 99 ASP A O 1
ATOM 811 N N . THR A 1 100 ? 5.872 6.972 0.707 1.00 95.69 100 THR A N 1
ATOM 812 C CA . THR A 1 100 ? 6.555 6.766 -0.563 1.00 95.69 100 THR A CA 1
ATOM 813 C C . THR A 1 100 ? 8.051 6.508 -0.408 1.00 95.69 100 THR A C 1
ATOM 815 O O . THR A 1 100 ? 8.770 7.069 0.411 1.00 95.69 100 THR A O 1
ATOM 818 N N . ASN A 1 101 ? 8.567 5.634 -1.268 1.00 96.00 101 ASN A N 1
ATOM 819 C CA . ASN A 1 101 ? 9.975 5.301 -1.360 1.00 96.00 101 ASN A CA 1
ATOM 820 C C . ASN A 1 101 ? 10.550 5.736 -2.712 1.00 96.00 101 ASN A C 1
ATOM 822 O O . ASN A 1 101 ? 10.453 5.036 -3.724 1.00 96.00 101 ASN A O 1
ATOM 826 N N . PHE A 1 102 ? 11.248 6.871 -2.708 1.00 94.31 102 PHE A N 1
ATOM 827 C CA . PHE A 1 102 ? 11.924 7.421 -3.888 1.00 94.31 102 PHE A CA 1
ATOM 828 C C . PHE A 1 102 ? 13.258 6.740 -4.236 1.00 94.31 102 PHE A C 1
ATOM 830 O O . PHE A 1 102 ? 13.927 7.146 -5.190 1.00 94.31 102 PHE A O 1
ATOM 837 N N . ARG A 1 103 ? 13.703 5.729 -3.478 1.00 94.50 103 ARG A N 1
ATOM 838 C CA . ARG A 1 103 ? 14.907 4.945 -3.811 1.00 94.50 103 ARG A CA 1
ATOM 839 C C . ARG A 1 103 ? 14.601 3.777 -4.740 1.00 94.50 103 ARG A C 1
ATOM 841 O O . ARG A 1 103 ? 15.467 3.409 -5.533 1.00 94.50 103 ARG A O 1
ATOM 848 N N . LEU A 1 104 ? 13.382 3.240 -4.695 1.00 96.12 104 LEU A N 1
ATOM 849 C CA . LEU A 1 104 ? 12.912 2.141 -5.547 1.00 96.12 104 LEU A CA 1
ATOM 850 C C . LEU A 1 104 ? 12.547 2.622 -6.962 1.00 96.12 104 LEU A C 1
ATOM 852 O O . LEU A 1 104 ? 11.431 2.435 -7.437 1.00 96.12 104 LEU A O 1
ATOM 856 N N . LYS A 1 105 ? 13.497 3.266 -7.640 1.00 95.06 105 LYS A N 1
ATOM 857 C CA . LYS A 1 105 ? 13.338 3.811 -8.997 1.00 95.06 105 LYS A CA 1
ATOM 858 C C . LYS A 1 105 ? 13.325 2.709 -10.054 1.00 95.06 105 LYS A C 1
ATOM 860 O O . LYS A 1 105 ? 13.864 1.629 -9.834 1.00 95.06 105 LYS A O 1
ATOM 865 N N . GLU A 1 106 ? 12.801 3.027 -11.231 1.00 95.38 106 GLU A N 1
ATOM 866 C CA . GLU A 1 106 ? 12.915 2.188 -12.428 1.00 95.38 106 GLU A CA 1
ATOM 867 C C . GLU A 1 106 ? 13.436 3.011 -13.603 1.00 95.38 106 GLU A C 1
ATOM 869 O O . GLU A 1 106 ? 12.884 4.067 -13.908 1.00 95.38 106 GLU A O 1
ATOM 874 N N . GLN A 1 107 ? 14.475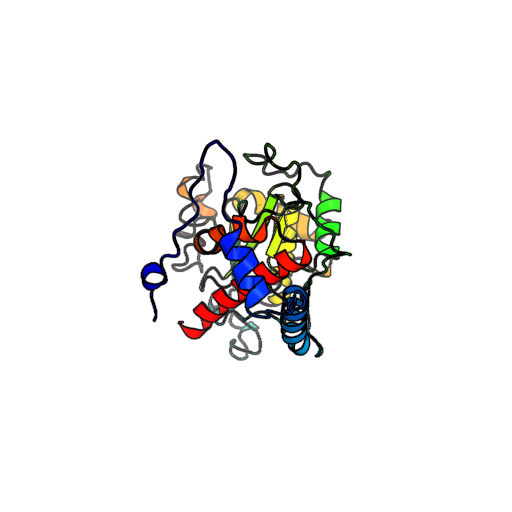 2.532 -14.285 1.00 94.69 107 GLN A N 1
ATOM 875 C CA . GLN A 1 107 ? 14.938 3.108 -15.545 1.00 94.69 107 GLN A CA 1
ATOM 876 C C . GLN A 1 107 ? 14.138 2.590 -16.737 1.00 94.69 107 GLN A C 1
ATOM 878 O O . GLN A 1 107 ? 13.716 1.438 -16.789 1.00 94.69 107 GLN A O 1
ATOM 883 N N . LEU A 1 108 ? 13.993 3.436 -17.752 1.00 93.00 108 LEU A N 1
ATOM 884 C CA . LEU A 1 108 ? 13.310 3.084 -18.991 1.00 93.00 108 LEU A CA 1
ATOM 885 C C . LEU A 1 108 ? 14.209 2.221 -19.905 1.00 93.00 108 LEU A C 1
ATOM 887 O O . LEU A 1 108 ? 14.705 2.698 -20.922 1.00 93.00 108 LEU A O 1
ATOM 891 N N . VAL A 1 109 ? 14.449 0.958 -19.529 1.00 92.25 109 VAL A N 1
ATOM 892 C CA . VAL A 1 109 ? 15.370 0.031 -20.234 1.00 92.25 109 VAL A CA 1
ATOM 893 C C . VAL A 1 109 ? 14.673 -1.058 -21.065 1.00 92.25 109 VAL A C 1
ATOM 895 O O . VAL A 1 109 ? 15.295 -1.669 -21.931 1.00 92.25 109 VAL A O 1
ATOM 898 N N . SER A 1 110 ? 13.384 -1.313 -20.822 1.00 93.81 110 SER A N 1
ATOM 899 C CA . SER A 1 110 ? 12.557 -2.315 -21.520 1.00 93.81 110 SER A CA 1
ATOM 900 C C . SER A 1 110 ? 11.084 -1.871 -21.544 1.00 93.81 110 SER A C 1
ATOM 902 O O . SER A 1 110 ? 10.772 -0.754 -21.132 1.00 93.81 110 SER A O 1
ATOM 904 N N . SER A 1 111 ? 10.169 -2.715 -22.024 1.00 93.38 111 SER A N 1
ATOM 905 C CA . SER A 1 111 ? 8.717 -2.484 -22.055 1.00 93.38 111 SER A CA 1
ATOM 906 C C . SER A 1 111 ? 7.950 -3.643 -21.420 1.00 93.38 111 SER A C 1
ATOM 908 O O . SER A 1 111 ? 8.426 -4.775 -21.426 1.00 93.38 111 SER A O 1
ATOM 910 N N . HIS A 1 112 ? 6.723 -3.386 -20.957 1.00 90.81 112 HIS A N 1
ATOM 911 C CA . HIS A 1 112 ? 5.828 -4.427 -20.428 1.00 90.81 112 HIS A CA 1
ATOM 912 C C . HIS A 1 112 ? 5.477 -5.506 -21.463 1.00 90.81 112 HIS A C 1
ATOM 914 O O . HIS A 1 112 ? 5.184 -6.633 -21.098 1.00 90.81 112 HIS A O 1
ATOM 920 N N . SER A 1 113 ? 5.538 -5.189 -22.762 1.00 91.25 113 SER A N 1
ATOM 921 C CA . SER A 1 113 ? 5.344 -6.183 -23.824 1.00 91.25 113 SER A CA 1
ATOM 922 C C . SER A 1 113 ? 6.522 -7.148 -23.969 1.00 91.25 113 SER A C 1
ATOM 924 O O . SER A 1 113 ? 6.335 -8.282 -24.396 1.00 91.25 113 SER A O 1
ATOM 926 N N . ARG A 1 114 ? 7.740 -6.696 -23.649 1.00 91.19 114 ARG A N 1
ATOM 927 C CA . ARG A 1 114 ? 8.968 -7.499 -23.741 1.00 91.19 114 ARG A CA 1
ATOM 928 C C . ARG A 1 114 ? 9.313 -8.209 -22.438 1.00 91.19 114 ARG A C 1
ATOM 930 O O . ARG A 1 114 ? 9.980 -9.233 -22.479 1.00 91.19 114 ARG A O 1
ATOM 937 N N . ASP A 1 115 ? 8.901 -7.637 -21.316 1.00 90.62 115 ASP A N 1
ATOM 938 C CA . ASP A 1 115 ? 9.115 -8.150 -19.967 1.00 90.62 115 ASP A CA 1
ATOM 939 C C . ASP A 1 115 ? 7.832 -7.922 -19.147 1.00 90.62 115 ASP A C 1
ATOM 941 O O . ASP A 1 115 ? 7.740 -6.934 -18.410 1.00 90.62 115 ASP A O 1
ATOM 945 N N . PRO A 1 116 ? 6.792 -8.749 -19.362 1.00 90.19 116 PRO A N 1
ATOM 946 C CA . PRO A 1 116 ? 5.549 -8.679 -18.600 1.00 90.19 116 PRO A CA 1
ATOM 947 C C . PRO A 1 116 ? 5.758 -9.194 -17.171 1.00 90.19 116 PRO A C 1
ATOM 949 O O . PRO A 1 116 ? 6.569 -10.089 -16.944 1.00 90.19 116 PRO A O 1
ATOM 952 N N . GLY A 1 117 ? 5.021 -8.636 -16.207 1.00 87.50 117 GLY A N 1
ATOM 953 C CA . GLY A 1 117 ? 5.028 -9.138 -14.829 1.00 87.50 117 GLY A CA 1
ATOM 954 C C . GLY A 1 117 ? 4.238 -10.441 -14.707 1.00 87.50 117 GLY A C 1
ATOM 955 O O . GLY A 1 117 ? 3.269 -10.653 -15.436 1.00 87.50 117 GLY A O 1
ATOM 956 N N . LEU A 1 118 ? 4.626 -11.311 -13.775 1.00 85.38 118 LEU A N 1
ATOM 957 C CA . LEU A 1 118 ? 3.938 -12.586 -13.552 1.00 85.38 118 LEU A CA 1
ATOM 958 C C . LEU A 1 118 ? 2.666 -12.443 -12.709 1.00 85.38 118 LEU A C 1
ATOM 960 O O . LEU A 1 118 ? 1.739 -13.237 -12.861 1.00 85.38 118 LEU A O 1
ATOM 964 N N . VAL A 1 119 ? 2.644 -11.472 -11.796 1.00 84.00 119 VAL A N 1
ATOM 965 C CA . VAL A 1 119 ? 1.626 -11.337 -10.737 1.00 84.00 119 VAL A CA 1
ATOM 966 C C . VAL A 1 119 ? 0.865 -10.013 -10.807 1.00 84.00 119 VAL A C 1
ATOM 968 O O . VAL A 1 119 ? 0.407 -9.520 -9.784 1.00 84.00 119 VAL A O 1
ATOM 971 N N . GLU A 1 120 ? 0.741 -9.416 -11.997 1.00 85.50 120 GLU A N 1
ATOM 972 C CA . GLU A 1 120 ? 0.145 -8.088 -12.231 1.00 85.50 120 GLU A CA 1
ATOM 973 C C . GLU A 1 120 ? -1.241 -7.937 -11.562 1.00 85.50 120 GLU A C 1
ATOM 975 O O . GLU A 1 120 ? -2.257 -8.356 -12.107 1.00 85.50 120 GLU A O 1
ATOM 980 N N . GLY A 1 121 ? -1.279 -7.344 -10.358 1.00 90.25 121 GLY A N 1
ATOM 981 C CA . GLY A 1 121 ? -2.491 -7.176 -9.541 1.00 90.25 121 GLY A CA 1
ATOM 982 C C . GLY A 1 121 ? -2.886 -8.373 -8.660 1.00 90.25 121 GLY A C 1
ATOM 983 O O . GLY A 1 121 ? -3.849 -8.286 -7.906 1.00 90.25 121 GLY A O 1
ATOM 984 N N . LEU A 1 122 ? -2.159 -9.486 -8.701 1.00 91.94 122 LEU A N 1
ATOM 985 C CA . LEU A 1 122 ? -2.454 -10.681 -7.902 1.00 91.94 122 LEU A CA 1
ATOM 986 C C . LEU A 1 122 ? -1.733 -10.699 -6.543 1.00 91.94 122 LEU A C 1
ATOM 988 O O . LEU A 1 122 ? -2.115 -11.476 -5.675 1.00 91.94 122 LEU A O 1
ATOM 992 N N . GLY A 1 123 ? -0.710 -9.862 -6.353 1.00 93.56 123 GLY A N 1
ATOM 993 C CA . GLY A 1 123 ? 0.097 -9.795 -5.131 1.00 93.56 123 GLY A CA 1
ATOM 994 C C . GLY A 1 123 ? 0.003 -8.455 -4.396 1.00 93.56 123 GLY A C 1
ATOM 995 O O . GLY A 1 123 ? -1.076 -7.940 -4.092 1.00 93.56 123 GLY A O 1
ATOM 996 N N . TYR A 1 124 ? 1.165 -7.898 -4.071 1.00 95.81 124 TYR A N 1
ATOM 997 C CA . TYR A 1 124 ? 1.329 -6.645 -3.342 1.00 95.81 124 TYR A CA 1
ATOM 998 C C . TYR A 1 124 ? 1.050 -5.420 -4.209 1.00 95.81 124 TYR A C 1
ATOM 1000 O O . TYR A 1 124 ? 0.467 -4.448 -3.726 1.00 95.81 124 TYR A O 1
ATOM 1008 N N . PHE A 1 125 ? 1.434 -5.445 -5.485 1.00 97.00 125 PHE A N 1
ATOM 1009 C CA . PHE A 1 125 ? 1.157 -4.354 -6.407 1.00 97.00 125 PHE A CA 1
ATOM 1010 C C . PHE A 1 125 ? -0.318 -4.298 -6.792 1.00 97.00 125 PHE A C 1
ATOM 1012 O O . PHE A 1 125 ? -1.007 -5.311 -6.937 1.00 97.00 125 PHE A O 1
ATOM 1019 N N . VAL A 1 126 ? -0.808 -3.076 -6.979 1.00 96.56 126 VAL A N 1
ATOM 1020 C CA . VAL A 1 126 ? -2.094 -2.839 -7.638 1.00 96.56 126 VAL A CA 1
ATOM 1021 C C . VAL A 1 126 ? -2.027 -3.254 -9.110 1.00 96.56 126 VAL A C 1
ATOM 1023 O O . VAL A 1 126 ? -0.960 -3.246 -9.729 1.00 96.56 126 VAL A O 1
ATOM 1026 N N . GLY A 1 127 ? -3.181 -3.588 -9.694 1.00 94.88 127 GLY A N 1
ATOM 1027 C CA . GLY A 1 127 ? -3.292 -3.857 -11.128 1.00 94.88 127 GLY A CA 1
ATOM 1028 C C . GLY A 1 127 ? -2.824 -2.654 -11.950 1.00 94.88 127 GLY A C 1
ATOM 1029 O O . GLY A 1 127 ? -3.451 -1.595 -11.934 1.00 94.88 127 GLY A O 1
ATOM 1030 N N . ARG A 1 128 ? -1.711 -2.819 -12.672 1.00 94.31 128 ARG A N 1
ATOM 1031 C CA . ARG A 1 128 ? -0.992 -1.726 -13.342 1.00 94.31 128 ARG A CA 1
ATOM 1032 C C . ARG A 1 128 ? -1.860 -0.953 -14.330 1.00 94.31 128 ARG A C 1
ATOM 1034 O O . ARG A 1 128 ? -1.835 0.270 -14.319 1.00 94.31 128 ARG A O 1
ATOM 1041 N N . SER A 1 129 ? -2.593 -1.653 -15.194 1.00 93.44 129 SER A N 1
ATOM 1042 C CA . SER A 1 129 ? -3.306 -1.019 -16.313 1.00 93.44 129 SER A CA 1
ATOM 1043 C C . SER A 1 129 ? -4.365 -0.019 -15.839 1.00 93.44 129 SER A C 1
ATOM 1045 O O . SER A 1 129 ? -4.398 1.114 -16.320 1.00 93.44 129 SER A O 1
ATOM 1047 N N . ASP A 1 130 ? -5.188 -0.405 -14.863 1.00 94.81 130 ASP A N 1
ATOM 1048 C CA . ASP A 1 130 ? -6.214 0.479 -14.300 1.00 94.81 130 ASP A CA 1
ATOM 1049 C C . ASP A 1 130 ? -5.597 1.584 -13.437 1.00 94.81 130 ASP A C 1
ATOM 1051 O O . ASP A 1 130 ? -6.025 2.739 -13.512 1.00 94.81 130 ASP A O 1
ATOM 1055 N N . TYR A 1 131 ? -4.544 1.253 -12.686 1.00 96.12 131 TYR A N 1
ATOM 1056 C CA . TYR A 1 131 ? -3.812 2.211 -11.865 1.00 96.12 131 TYR A CA 1
ATOM 1057 C C . TYR A 1 131 ? -3.157 3.319 -12.694 1.00 96.12 131 TYR A C 1
ATOM 1059 O O . TYR A 1 131 ? -3.394 4.499 -12.452 1.00 96.12 131 TYR A O 1
ATOM 1067 N N . GLU A 1 132 ? -2.364 2.964 -13.705 1.00 94.25 132 GLU A N 1
ATOM 1068 C CA . GLU A 1 132 ? -1.694 3.939 -14.567 1.00 94.25 132 GLU A CA 1
ATOM 1069 C C . GLU A 1 132 ? -2.704 4.788 -15.330 1.00 94.25 132 GLU A C 1
ATOM 1071 O O . GLU A 1 132 ? -2.538 6.003 -15.418 1.00 94.25 132 GLU A O 1
ATOM 1076 N N . LYS A 1 133 ? -3.779 4.173 -15.841 1.00 94.62 133 LYS A N 1
ATOM 1077 C CA . LYS A 1 133 ? -4.858 4.906 -16.507 1.00 94.62 133 LYS A CA 1
ATOM 1078 C C . LYS A 1 133 ? -5.478 5.944 -15.573 1.00 94.62 133 LYS A C 1
ATOM 1080 O O . LYS A 1 133 ? -5.709 7.075 -16.002 1.00 94.62 133 LYS A O 1
ATOM 1085 N N . TYR A 1 134 ? -5.734 5.575 -14.318 1.00 94.94 134 TYR A N 1
ATOM 1086 C CA . TYR A 1 134 ? -6.241 6.502 -13.314 1.00 94.94 134 TYR A CA 1
ATOM 1087 C C . TYR A 1 134 ? -5.255 7.645 -13.066 1.00 94.94 134 TYR A C 1
ATOM 1089 O O . TYR A 1 134 ? -5.629 8.799 -13.265 1.00 94.94 134 TYR A O 1
ATOM 1097 N N . VAL A 1 135 ? -3.997 7.344 -12.730 1.00 93.31 135 VAL A N 1
ATOM 1098 C CA . VAL A 1 135 ? -2.997 8.375 -12.408 1.00 93.31 135 VAL A CA 1
ATOM 1099 C C . VAL A 1 135 ? -2.764 9.324 -13.586 1.00 93.31 135 VAL A C 1
ATOM 1101 O O . VAL A 1 135 ? -2.775 10.537 -13.406 1.00 93.31 135 VAL A O 1
ATOM 1104 N N . ILE A 1 136 ? -2.648 8.803 -14.813 1.00 90.56 136 ILE A N 1
ATOM 1105 C CA . ILE A 1 136 ? -2.501 9.627 -16.024 1.00 90.56 136 ILE A CA 1
ATOM 1106 C C . ILE A 1 136 ? -3.718 10.531 -16.224 1.00 90.56 136 ILE A C 1
ATOM 1108 O O . ILE A 1 136 ? -3.563 11.695 -16.582 1.00 90.56 136 ILE A O 1
ATOM 1112 N N . SER A 1 137 ? -4.931 10.033 -15.963 1.00 90.75 137 SER A N 1
ATOM 1113 C CA . SER A 1 137 ? -6.143 10.851 -16.089 1.00 90.75 137 SER A CA 1
ATOM 1114 C C . SER A 1 137 ? -6.196 12.020 -15.102 1.00 90.75 137 SER A C 1
ATOM 1116 O O . SER A 1 137 ? -6.983 12.936 -15.318 1.00 90.75 137 SER A O 1
ATOM 1118 N N . ARG A 1 138 ? -5.389 11.974 -14.033 1.00 87.25 138 ARG A N 1
ATOM 1119 C CA . ARG A 1 138 ? -5.267 13.021 -13.012 1.00 87.25 138 ARG A CA 1
ATOM 1120 C C . ARG A 1 138 ? -4.020 13.894 -13.199 1.00 87.25 138 ARG A C 1
ATOM 1122 O O . ARG A 1 138 ? -3.848 14.869 -12.486 1.00 87.25 138 ARG A O 1
ATOM 1129 N N . ALA A 1 139 ? -3.157 13.597 -14.175 1.00 70.75 139 ALA A N 1
ATOM 1130 C CA . ALA A 1 139 ? -1.863 14.267 -14.340 1.00 70.75 139 ALA A CA 1
ATOM 1131 C C . ALA A 1 139 ? -1.950 15.767 -14.705 1.00 70.75 139 ALA A C 1
ATOM 1133 O O . ALA A 1 139 ? -0.958 16.480 -14.580 1.00 70.75 139 ALA A O 1
ATOM 1134 N N . SER A 1 140 ? -3.106 16.255 -15.175 1.00 59.16 140 SER A N 1
ATOM 1135 C CA . SER A 1 140 ? -3.348 17.683 -15.445 1.00 59.16 140 SER A CA 1
ATOM 1136 C C . SER A 1 140 ? -3.879 18.462 -14.240 1.00 59.16 140 SER A C 1
ATOM 1138 O O . SER A 1 140 ? -3.913 19.690 -14.287 1.00 59.16 140 SER A O 1
ATOM 1140 N N . GLU A 1 141 ? -4.331 17.774 -13.191 1.00 56.19 141 GLU A N 1
ATOM 1141 C CA . GLU A 1 141 ? -4.660 18.403 -11.915 1.00 56.19 141 GLU A CA 1
ATOM 1142 C C . GLU A 1 141 ? -3.318 18.726 -11.245 1.00 56.19 141 GLU A C 1
ATOM 1144 O O . GLU A 1 141 ? -2.462 17.855 -11.089 1.00 56.19 141 GLU A O 1
ATOM 1149 N N . ALA A 1 142 ? -3.071 20.000 -10.941 1.00 48.75 142 ALA A N 1
ATOM 1150 C CA . ALA A 1 142 ? -1.818 20.485 -10.362 1.00 48.75 142 ALA A CA 1
ATOM 1151 C C . ALA A 1 142 ? -1.654 20.066 -8.883 1.00 48.75 142 ALA A C 1
ATOM 1153 O O . ALA A 1 142 ? -1.252 20.867 -8.044 1.00 48.75 142 ALA A O 1
ATOM 1154 N N . ASP A 1 143 ? -1.931 18.805 -8.565 1.00 52.66 143 ASP A N 1
ATOM 1155 C CA . ASP A 1 143 ? -1.965 18.240 -7.216 1.00 52.66 143 ASP A CA 1
ATOM 1156 C C . ASP A 1 143 ? -0.629 17.563 -6.892 1.00 52.66 143 ASP A C 1
ATOM 1158 O O . ASP A 1 143 ? -0.534 16.383 -6.539 1.00 52.66 143 ASP A O 1
ATOM 1162 N N . ALA A 1 144 ? 0.455 18.311 -7.094 1.00 47.25 144 ALA A N 1
ATOM 1163 C CA . ALA A 1 144 ? 1.799 17.855 -6.790 1.00 47.25 144 ALA A CA 1
ATOM 1164 C C . ALA A 1 144 ? 2.208 18.315 -5.388 1.00 47.25 144 ALA A C 1
ATOM 1166 O O . ALA A 1 144 ? 2.313 19.516 -5.124 1.00 47.25 144 ALA A O 1
ATOM 1167 N N . ILE A 1 145 ? 2.589 17.367 -4.526 1.00 54.66 145 ILE A N 1
ATOM 1168 C CA . ILE A 1 145 ? 3.461 17.632 -3.372 1.00 54.66 145 ILE A CA 1
ATOM 1169 C C . ILE A 1 145 ? 4.869 17.873 -3.944 1.00 54.66 145 ILE A C 1
ATOM 1171 O O . ILE A 1 145 ? 5.801 17.083 -3.813 1.00 54.66 145 ILE A O 1
ATOM 1175 N N . ALA A 1 146 ? 5.029 18.960 -4.699 1.00 48.41 146 ALA A N 1
ATOM 1176 C CA . ALA A 1 146 ? 6.263 19.291 -5.393 1.00 48.41 146 ALA A CA 1
ATOM 1177 C C . ALA A 1 146 ? 7.226 20.002 -4.438 1.00 48.41 146 ALA A C 1
ATOM 1179 O O . ALA A 1 146 ? 7.514 21.189 -4.578 1.00 48.41 146 ALA A O 1
ATOM 1180 N N . LYS A 1 147 ? 7.777 19.264 -3.475 1.00 42.00 147 LYS A N 1
ATOM 1181 C CA . LYS A 1 147 ? 8.985 19.682 -2.756 1.00 42.00 147 LYS A CA 1
ATOM 1182 C C . LYS A 1 147 ? 9.961 18.513 -2.642 1.00 42.00 147 LYS A C 1
ATOM 1184 O O . LYS A 1 147 ? 10.089 17.938 -1.576 1.00 42.00 147 LYS A O 1
ATOM 1189 N N . ALA A 1 148 ? 10.638 18.180 -3.754 1.00 40.56 148 ALA A N 1
ATOM 1190 C CA . ALA A 1 148 ? 12.085 17.858 -3.793 1.00 40.56 148 ALA A CA 1
ATOM 1191 C C . ALA A 1 148 ? 12.588 17.142 -5.072 1.00 40.56 148 ALA A C 1
ATOM 1193 O O . ALA A 1 148 ? 13.796 17.161 -5.312 1.00 40.56 148 ALA A O 1
ATOM 1194 N N . THR A 1 149 ? 11.751 16.506 -5.905 1.00 46.59 149 THR A N 1
ATOM 1195 C CA . THR A 1 149 ? 12.256 15.335 -6.675 1.00 46.59 149 THR A CA 1
ATOM 1196 C C . THR A 1 149 ? 12.141 15.359 -8.207 1.00 46.59 149 THR A C 1
ATOM 1198 O O . THR A 1 149 ? 12.444 14.348 -8.837 1.00 46.59 149 THR A O 1
ATOM 1201 N N . THR A 1 150 ? 11.810 16.478 -8.857 1.00 51.34 150 THR A N 1
ATOM 1202 C CA . THR A 1 150 ? 11.725 16.520 -10.340 1.00 51.34 150 THR A CA 1
ATOM 1203 C C . THR A 1 150 ? 13.076 16.704 -11.044 1.00 51.34 150 THR A C 1
ATOM 1205 O O . THR A 1 150 ? 13.205 16.410 -12.229 1.00 51.34 150 THR A O 1
ATOM 1208 N N . LYS A 1 151 ? 14.146 17.099 -10.334 1.00 51.34 151 LYS A N 1
ATOM 1209 C CA . LYS A 1 151 ? 15.475 17.320 -10.951 1.00 51.34 151 LYS A CA 1
ATOM 1210 C C . LYS A 1 151 ? 16.151 16.053 -11.511 1.00 51.34 151 LYS A C 1
ATOM 1212 O O . LYS A 1 151 ? 17.156 16.177 -12.206 1.00 51.34 151 LYS A O 1
ATOM 1217 N N . PHE A 1 152 ? 15.619 14.852 -11.254 1.00 61.75 152 PHE A N 1
ATOM 1218 C CA . PHE A 1 152 ? 16.247 13.577 -11.644 1.00 61.75 152 PHE A CA 1
ATOM 1219 C C . PHE A 1 152 ? 15.272 12.533 -12.229 1.00 61.75 152 PHE A C 1
ATOM 1221 O O . PHE A 1 152 ? 15.532 11.335 -12.096 1.00 61.75 152 PHE A O 1
ATOM 1228 N N . SER A 1 153 ? 14.160 12.949 -12.850 1.00 71.19 153 SER A N 1
ATOM 1229 C CA . SER A 1 153 ? 13.182 12.029 -13.469 1.00 71.19 153 SER A CA 1
ATOM 1230 C C . SER A 1 153 ? 13.579 11.553 -14.876 1.00 71.19 153 SER A C 1
ATOM 1232 O O . SER A 1 153 ? 13.140 10.493 -15.321 1.00 71.19 153 SER A O 1
ATOM 1234 N N . 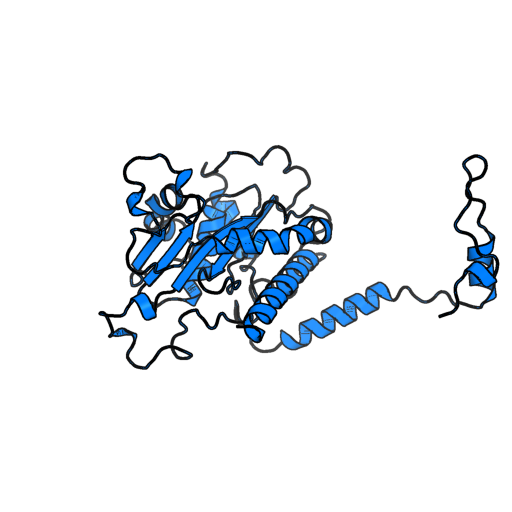LYS A 1 154 ? 14.460 12.277 -15.583 1.00 81.06 154 LYS A N 1
ATOM 1235 C CA . LYS A 1 154 ? 14.848 11.941 -16.964 1.00 81.06 154 LYS A CA 1
ATOM 1236 C C . LYS A 1 154 ? 15.462 10.537 -17.067 1.00 81.06 154 LYS A C 1
ATOM 1238 O O . LYS A 1 154 ? 16.460 10.232 -16.417 1.00 81.06 154 LYS A O 1
ATOM 1243 N N . GLY A 1 155 ? 14.892 9.710 -17.945 1.00 87.69 155 GLY A N 1
ATOM 1244 C CA . GLY A 1 155 ? 15.329 8.328 -18.178 1.00 87.69 155 GLY A CA 1
ATOM 1245 C C . GLY A 1 155 ? 14.758 7.307 -17.188 1.00 87.69 155 GLY A C 1
ATOM 1246 O O . GLY A 1 155 ? 15.138 6.136 -17.243 1.00 87.69 155 GLY A O 1
ATOM 1247 N N . LEU A 1 156 ? 13.856 7.728 -16.296 1.00 91.62 156 LEU A N 1
ATOM 1248 C CA . LEU A 1 156 ? 13.109 6.839 -15.414 1.00 91.62 156 LEU A CA 1
ATOM 1249 C C . LEU A 1 156 ? 11.721 6.547 -15.987 1.00 91.62 156 LEU A C 1
ATOM 1251 O O . LEU A 1 156 ? 11.088 7.427 -16.561 1.00 91.62 156 LEU A O 1
ATOM 1255 N N . ARG A 1 157 ? 11.260 5.305 -15.814 1.00 92.56 157 ARG A N 1
ATOM 1256 C CA . ARG A 1 157 ? 9.843 4.947 -15.947 1.00 92.56 157 ARG A CA 1
ATOM 1257 C C . ARG A 1 157 ? 9.079 5.339 -14.685 1.00 92.56 157 ARG A C 1
ATOM 1259 O O . ARG A 1 157 ? 7.989 5.883 -14.790 1.00 92.56 157 ARG A O 1
ATOM 1266 N N . TYR A 1 158 ? 9.675 5.068 -13.523 1.00 94.31 158 TYR A N 1
ATOM 1267 C CA . TYR A 1 158 ? 9.120 5.406 -12.217 1.00 94.31 158 TYR A CA 1
ATOM 1268 C C . TYR A 1 158 ? 10.180 6.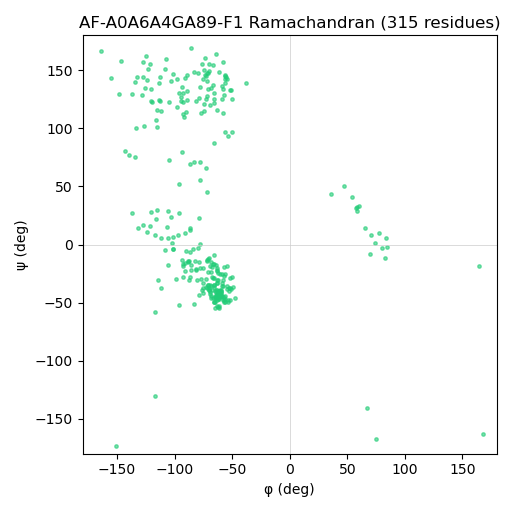038 -11.324 1.00 94.31 158 TYR A C 1
ATOM 1270 O O . TYR A 1 158 ? 11.331 5.586 -11.262 1.00 94.31 158 TYR A O 1
ATOM 1278 N N . THR A 1 159 ? 9.786 7.062 -10.580 1.00 94.12 159 THR A N 1
ATOM 1279 C CA . THR A 1 159 ? 10.651 7.776 -9.632 1.00 94.12 159 THR A CA 1
ATOM 1280 C C . THR A 1 159 ? 10.687 7.138 -8.247 1.00 94.12 159 THR A C 1
ATOM 1282 O O . THR A 1 159 ? 11.466 7.579 -7.402 1.00 94.12 159 THR A O 1
ATOM 1285 N N . GLY A 1 160 ? 9.856 6.127 -8.004 1.00 95.62 160 GLY A N 1
ATOM 1286 C CA . GLY A 1 160 ? 9.738 5.454 -6.719 1.00 95.62 160 GLY A CA 1
ATOM 1287 C C . GLY A 1 160 ? 8.520 4.542 -6.652 1.00 95.62 160 GLY A C 1
ATOM 1288 O O . GLY A 1 160 ? 7.923 4.198 -7.676 1.00 95.62 160 GLY A O 1
ATOM 1289 N N . VAL A 1 161 ? 8.159 4.172 -5.429 1.00 97.19 161 VAL A N 1
ATOM 1290 C CA . VAL A 1 161 ? 7.015 3.315 -5.107 1.00 97.19 161 VAL A CA 1
ATOM 1291 C C . VAL A 1 161 ? 6.286 3.890 -3.897 1.00 97.19 161 VAL A C 1
ATOM 1293 O O . VAL A 1 161 ? 6.932 4.163 -2.895 1.00 97.19 161 VAL A O 1
ATOM 1296 N N . GLY A 1 162 ? 4.971 4.063 -3.975 1.00 96.81 162 GLY A N 1
ATOM 1297 C CA . GLY A 1 162 ? 4.110 4.307 -2.819 1.00 96.81 162 GLY A CA 1
ATOM 1298 C C . GLY A 1 162 ? 3.579 2.993 -2.267 1.00 96.81 162 GLY A C 1
ATOM 1299 O O . GLY A 1 162 ? 3.308 2.069 -3.040 1.00 96.81 162 GLY A O 1
ATOM 1300 N N . SER A 1 163 ? 3.445 2.889 -0.946 1.00 96.69 163 SER A N 1
ATOM 1301 C CA . SER A 1 163 ? 2.790 1.731 -0.347 1.00 96.69 163 SER A CA 1
ATOM 1302 C C . SER A 1 163 ? 2.025 2.056 0.912 1.00 96.69 163 SER A C 1
ATOM 1304 O O . SER A 1 163 ? 2.352 2.994 1.634 1.00 96.69 163 SER A O 1
ATOM 1306 N N . MET A 1 164 ? 1.079 1.170 1.211 1.00 95.62 164 MET A N 1
ATOM 1307 C CA . MET A 1 164 ? 0.463 1.063 2.520 1.00 95.62 164 MET A CA 1
ATOM 1308 C C . MET A 1 164 ? 0.817 -0.254 3.213 1.00 95.62 164 MET A C 1
ATOM 1310 O O . MET A 1 164 ? 0.802 -1.324 2.598 1.00 95.62 164 MET A O 1
ATOM 1314 N N . LEU A 1 165 ? 1.093 -0.180 4.511 1.00 96.19 165 LEU A N 1
ATOM 1315 C CA . LEU A 1 165 ? 1.404 -1.320 5.366 1.00 96.19 165 LEU A CA 1
ATOM 1316 C C . LEU A 1 165 ? 0.471 -1.373 6.578 1.00 96.19 165 LEU A C 1
ATOM 1318 O O . LEU A 1 165 ? -0.153 -0.381 6.953 1.00 96.19 165 LEU A O 1
ATOM 1322 N N . CYS A 1 166 ? 0.397 -2.535 7.228 1.00 96.25 166 CYS A N 1
ATOM 1323 C CA . CYS A 1 166 ? -0.210 -2.636 8.550 1.00 96.25 166 CYS A CA 1
ATOM 1324 C C . CYS A 1 166 ? 0.642 -1.860 9.561 1.00 96.25 166 CYS A C 1
ATOM 1326 O O . CYS A 1 166 ? 1.804 -2.203 9.782 1.00 96.25 166 CYS A O 1
ATOM 1328 N N . ALA A 1 167 ? 0.056 -0.872 10.234 1.00 95.88 167 ALA A N 1
ATOM 1329 C CA . ALA A 1 167 ? 0.757 -0.094 11.254 1.00 95.88 167 ALA A CA 1
ATOM 1330 C C . ALA A 1 167 ? 1.063 -0.911 12.526 1.00 95.88 167 ALA A C 1
ATOM 1332 O O . ALA A 1 167 ? 1.930 -0.524 1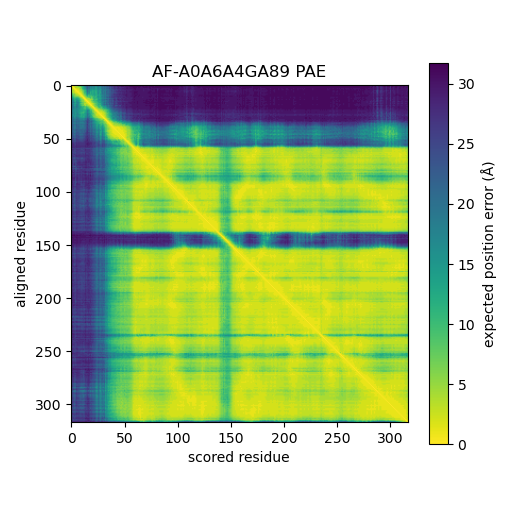3.303 1.00 95.88 167 ALA A O 1
ATOM 1333 N N . ARG A 1 168 ? 0.371 -2.043 12.747 1.00 92.44 168 ARG A N 1
ATOM 1334 C CA . ARG A 1 168 ? 0.574 -2.912 13.924 1.00 92.44 168 ARG A CA 1
ATOM 1335 C C . ARG A 1 168 ? 1.736 -3.885 13.760 1.00 92.44 168 ARG A C 1
ATOM 1337 O O . ARG A 1 168 ? 2.573 -3.991 14.643 1.00 92.44 168 ARG A O 1
ATOM 1344 N N . SER A 1 169 ? 1.750 -4.622 12.655 1.00 93.75 169 SER A N 1
ATOM 1345 C CA . SER A 1 169 ? 2.676 -5.742 12.427 1.00 93.75 169 SER A CA 1
ATOM 1346 C C . SER A 1 169 ? 3.751 -5.438 11.386 1.00 93.75 169 SER A C 1
ATOM 1348 O O . SER A 1 169 ? 4.660 -6.245 11.184 1.00 93.75 169 SER A O 1
ATOM 1350 N N . GLU A 1 170 ? 3.674 -4.269 10.742 1.00 95.31 170 GLU A N 1
ATOM 1351 C CA . GLU A 1 170 ? 4.611 -3.827 9.705 1.00 95.31 170 GLU A CA 1
ATOM 1352 C C . GLU A 1 170 ? 4.638 -4.773 8.494 1.00 95.31 170 GLU A C 1
ATOM 1354 O O . GLU A 1 170 ? 5.677 -5.009 7.876 1.00 95.31 170 GLU A O 1
ATOM 1359 N N . ILE A 1 171 ? 3.481 -5.358 8.190 1.00 95.50 171 ILE A N 1
ATOM 1360 C CA . ILE A 1 171 ? 3.259 -6.291 7.087 1.00 95.50 171 ILE A CA 1
ATOM 1361 C C . ILE A 1 171 ? 2.763 -5.521 5.857 1.00 95.50 171 ILE A C 1
ATOM 1363 O O . ILE A 1 171 ? 1.864 -4.683 5.973 1.00 95.50 171 ILE A O 1
ATOM 1367 N N . PHE A 1 172 ? 3.314 -5.825 4.676 1.00 96.06 172 PHE A N 1
ATOM 1368 C CA . PHE A 1 172 ? 2.754 -5.369 3.402 1.00 96.06 172 PHE A CA 1
ATOM 1369 C C . PHE A 1 172 ? 1.402 -6.024 3.171 1.00 96.06 172 PHE A C 1
ATOM 1371 O O . PHE A 1 172 ? 1.229 -7.220 3.395 1.00 96.06 172 PHE A O 1
ATOM 1378 N N . LEU A 1 173 ? 0.439 -5.255 2.696 1.00 95.06 173 LEU A N 1
ATOM 1379 C CA . LEU A 1 173 ? -0.919 -5.741 2.505 1.00 95.06 173 LEU A CA 1
ATOM 1380 C C . LEU A 1 173 ? -1.216 -5.920 1.008 1.00 95.06 173 LEU A C 1
ATOM 1382 O O . LEU A 1 173 ? -0.539 -5.344 0.155 1.00 95.06 173 LEU A O 1
ATOM 1386 N N . ALA A 1 174 ? -2.232 -6.728 0.698 1.00 94.50 174 ALA A N 1
ATOM 1387 C CA . ALA A 1 174 ? -2.651 -7.034 -0.670 1.00 94.50 174 ALA A CA 1
ATOM 1388 C C . ALA A 1 174 ? -3.032 -5.778 -1.464 1.00 94.50 174 ALA A C 1
ATOM 1390 O O . ALA A 1 174 ? -3.785 -4.941 -0.960 1.00 94.50 174 ALA A O 1
ATOM 1391 N N . ASN A 1 175 ? -2.535 -5.683 -2.703 1.00 95.75 175 ASN A N 1
ATOM 1392 C CA . ASN A 1 175 ? -2.796 -4.590 -3.646 1.00 95.75 175 ASN A CA 1
ATOM 1393 C C . ASN A 1 175 ? -2.645 -3.188 -3.048 1.00 95.75 175 ASN A C 1
ATOM 1395 O O . ASN A 1 175 ? -3.538 -2.346 -3.181 1.00 95.75 175 ASN A O 1
ATOM 1399 N N . ARG A 1 176 ? -1.518 -2.933 -2.380 1.00 93.75 176 ARG A N 1
ATOM 1400 C CA . ARG A 1 176 ? -1.218 -1.626 -1.778 1.00 93.75 176 ARG A CA 1
ATOM 1401 C C . ARG A 1 176 ? 0.116 -1.052 -2.168 1.00 93.75 176 ARG A C 1
ATOM 1403 O O . ARG A 1 176 ? 0.592 -0.160 -1.486 1.00 93.75 176 ARG A O 1
ATOM 1410 N N . VAL A 1 177 ? 0.719 -1.559 -3.229 1.00 97.38 177 VAL A N 1
ATOM 1411 C CA . VAL A 1 177 ? 1.961 -1.021 -3.762 1.00 97.38 177 VAL A CA 1
ATOM 1412 C C . VAL A 1 177 ? 1.683 -0.424 -5.137 1.00 97.38 177 VAL A C 1
ATOM 1414 O O . VAL A 1 177 ? 1.159 -1.098 -6.022 1.00 97.38 177 VAL A O 1
ATOM 1417 N N . GLY A 1 178 ? 2.025 0.848 -5.318 1.00 96.88 178 GLY A N 1
ATOM 1418 C CA . GLY A 1 178 ? 1.843 1.587 -6.564 1.00 96.88 178 GLY A CA 1
ATOM 1419 C C . GLY A 1 178 ? 3.152 2.214 -7.025 1.00 96.88 178 GLY A C 1
ATOM 1420 O O . GLY A 1 178 ? 3.885 2.807 -6.237 1.00 96.88 178 GLY A O 1
ATOM 1421 N N . ASN A 1 179 ? 3.476 2.089 -8.309 1.00 96.44 179 ASN A N 1
ATOM 1422 C CA . ASN A 1 179 ? 4.621 2.802 -8.871 1.00 96.44 179 ASN A CA 1
ATOM 1423 C C . ASN A 1 179 ? 4.332 4.306 -9.001 1.00 96.44 179 ASN A C 1
ATOM 1425 O O . ASN A 1 179 ? 3.254 4.701 -9.432 1.00 96.44 179 ASN A O 1
ATOM 1429 N N . LEU A 1 180 ? 5.330 5.133 -8.703 1.00 95.00 180 LEU A N 1
AT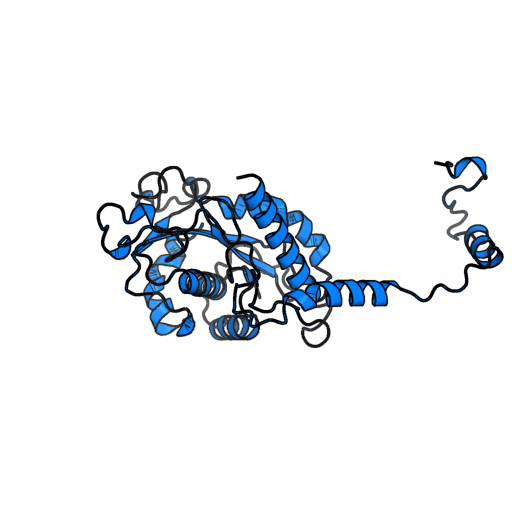OM 1430 C CA . LEU A 1 180 ? 5.247 6.587 -8.827 1.00 95.00 180 LEU A CA 1
ATOM 1431 C C . LEU A 1 180 ? 5.752 7.022 -10.203 1.00 95.00 180 LEU A C 1
ATOM 1433 O O . LEU A 1 180 ? 6.942 6.870 -10.484 1.00 95.00 180 LEU A O 1
ATOM 1437 N N . GLN A 1 181 ? 4.871 7.543 -11.059 1.00 90.19 181 GLN A N 1
ATOM 1438 C CA . GLN A 1 181 ? 5.220 7.982 -12.416 1.00 90.19 181 GLN A CA 1
ATOM 1439 C C . GLN A 1 181 ? 6.187 9.167 -12.363 1.00 90.19 181 GLN A C 1
ATOM 1441 O O . GLN A 1 181 ? 7.295 9.078 -12.893 1.00 90.19 181 GLN A O 1
ATOM 1446 N N . GLU A 1 182 ? 5.812 10.236 -11.657 1.00 86.38 182 GLU A N 1
ATOM 1447 C CA . GLU A 1 182 ? 6.653 11.419 -11.482 1.00 86.38 182 GLU A CA 1
ATOM 1448 C C . GLU A 1 182 ? 6.507 12.026 -10.084 1.00 86.38 182 GLU A C 1
ATOM 1450 O O . GLU A 1 182 ? 5.842 13.021 -9.856 1.00 86.38 182 GLU A O 1
ATOM 1455 N N . GLY A 1 183 ? 7.196 11.438 -9.118 1.00 87.62 183 GLY A N 1
ATOM 1456 C CA . GLY A 1 183 ? 7.073 11.835 -7.725 1.00 87.62 183 GLY A CA 1
ATOM 1457 C C . GLY A 1 183 ? 5.765 11.351 -7.104 1.00 87.62 183 GLY A C 1
ATOM 1458 O O . GLY A 1 183 ? 5.087 10.470 -7.627 1.00 87.62 183 GLY A O 1
ATOM 1459 N N . GLU A 1 184 ? 5.467 11.886 -5.930 1.00 89.69 184 GLU A N 1
ATOM 1460 C CA . GLU A 1 184 ? 4.266 11.556 -5.179 1.00 89.69 184 GLU A CA 1
ATOM 1461 C C . GLU A 1 184 ? 3.144 12.537 -5.514 1.00 89.69 184 GLU A C 1
ATOM 1463 O O . GLU A 1 184 ? 3.286 13.750 -5.336 1.00 89.69 184 GLU A O 1
ATOM 1468 N N . HIS A 1 185 ? 2.023 11.990 -5.977 1.00 90.50 185 HIS A N 1
ATOM 1469 C CA . HIS A 1 185 ? 0.781 12.721 -6.187 1.00 90.50 185 HIS A CA 1
ATOM 1470 C C . HIS A 1 185 ? -0.341 12.100 -5.368 1.00 90.50 185 HIS A C 1
ATOM 1472 O O . HIS A 1 185 ? -0.341 10.892 -5.111 1.00 90.50 185 HIS A O 1
ATOM 1478 N N . TYR A 1 186 ? -1.361 12.903 -5.058 1.00 93.75 186 TYR A N 1
ATOM 1479 C CA . TYR A 1 186 ? -2.580 12.394 -4.434 1.00 93.75 186 TYR A CA 1
ATOM 1480 C C . TYR A 1 186 ? -3.199 11.261 -5.244 1.00 93.75 186 TYR A C 1
ATOM 1482 O O . TYR A 1 186 ? -3.576 10.263 -4.654 1.00 93.75 186 TYR A O 1
ATOM 1490 N N . ALA A 1 187 ? -3.185 11.318 -6.579 1.00 94.38 187 ALA A N 1
ATOM 1491 C CA . ALA A 1 187 ? -3.675 10.218 -7.410 1.00 94.38 187 ALA A CA 1
ATOM 1492 C C . ALA A 1 187 ? -2.941 8.882 -7.156 1.00 94.38 187 ALA A C 1
ATOM 1494 O O . ALA A 1 187 ? -3.560 7.818 -7.183 1.00 94.38 187 ALA A O 1
ATOM 1495 N N . ASN A 1 188 ? -1.632 8.903 -6.883 1.00 95.69 188 ASN A N 1
ATOM 1496 C CA . ASN A 1 188 ? -0.905 7.673 -6.571 1.00 95.69 188 ASN A CA 1
ATOM 1497 C C . ASN A 1 188 ? -1.394 7.067 -5.253 1.00 95.69 188 ASN A C 1
ATOM 1499 O O . ASN A 1 188 ? -1.693 5.872 -5.217 1.00 95.69 188 ASN A O 1
ATOM 1503 N N . MET A 1 189 ? -1.477 7.893 -4.209 1.00 96.00 189 MET A N 1
ATOM 1504 C CA . MET A 1 189 ? -1.812 7.454 -2.852 1.00 96.00 189 MET A CA 1
ATOM 1505 C C . MET A 1 189 ? -3.306 7.160 -2.698 1.00 96.00 189 MET A C 1
ATOM 1507 O O . MET A 1 189 ? -3.662 6.124 -2.157 1.00 96.00 189 MET A O 1
ATOM 1511 N N . ASP A 1 190 ? -4.181 7.958 -3.310 1.00 96.25 190 ASP A N 1
ATOM 1512 C CA . ASP A 1 190 ? -5.626 7.728 -3.393 1.00 96.25 190 ASP A CA 1
ATOM 1513 C C . ASP A 1 190 ? -5.957 6.342 -3.956 1.00 96.25 190 ASP A C 1
ATOM 1515 O O . ASP A 1 190 ? -6.767 5.614 -3.389 1.00 96.25 190 ASP A O 1
ATOM 1519 N N . TYR A 1 191 ? -5.327 5.949 -5.069 1.00 96.81 191 TYR A N 1
ATOM 1520 C CA . TYR A 1 191 ? -5.609 4.645 -5.665 1.00 96.81 191 TYR A CA 1
ATOM 1521 C C . TYR A 1 191 ? -5.088 3.506 -4.788 1.00 96.81 191 TYR A C 1
ATOM 1523 O O . TYR A 1 191 ? -5.768 2.493 -4.625 1.00 96.81 191 TYR A O 1
ATOM 1531 N N . VAL A 1 192 ? -3.888 3.666 -4.218 1.00 96.25 192 VAL A N 1
ATOM 1532 C CA . VAL A 1 192 ? -3.310 2.695 -3.280 1.00 96.25 192 VAL A CA 1
ATOM 1533 C C . VAL A 1 192 ? -4.210 2.543 -2.049 1.00 96.25 192 VAL A C 1
ATOM 1535 O O . VAL A 1 192 ? -4.517 1.414 -1.674 1.00 96.25 192 VAL A O 1
ATOM 1538 N N . PHE A 1 193 ? -4.705 3.644 -1.482 1.00 96.00 193 PHE A N 1
ATOM 1539 C CA . PHE A 1 193 ? -5.607 3.668 -0.332 1.00 96.00 193 PHE A CA 1
ATOM 1540 C C . PHE A 1 193 ? -7.003 3.116 -0.646 1.00 96.00 193 PHE A C 1
ATOM 1542 O O . PHE A 1 193 ? -7.524 2.282 0.091 1.00 96.00 193 PHE A O 1
ATOM 1549 N N . GLY A 1 194 ? -7.607 3.479 -1.775 1.00 95.56 194 GLY A N 1
ATOM 1550 C CA . GLY A 1 194 ? -8.894 2.916 -2.188 1.00 95.56 194 GLY A CA 1
ATOM 1551 C C . GLY A 1 194 ? -8.809 1.410 -2.473 1.00 95.56 194 GLY A C 1
ATOM 1552 O O . GLY A 1 194 ? -9.654 0.632 -2.027 1.00 95.56 194 GLY A O 1
ATOM 1553 N N . SER A 1 195 ? -7.763 0.976 -3.188 1.00 93.94 195 SER A N 1
ATOM 1554 C CA . SER A 1 195 ? -7.486 -0.444 -3.463 1.00 93.94 195 SER A CA 1
ATOM 1555 C C . SER A 1 195 ? -7.267 -1.229 -2.169 1.00 93.94 195 SER A C 1
ATOM 1557 O O . SER A 1 195 ? -7.755 -2.344 -2.004 1.00 93.94 195 SER A O 1
ATOM 1559 N N . ALA A 1 196 ? -6.589 -0.613 -1.207 1.00 87.25 196 ALA A N 1
ATOM 1560 C CA . ALA A 1 196 ? -6.395 -1.155 0.120 1.00 87.25 196 ALA A CA 1
ATOM 1561 C C . ALA A 1 196 ? -7.710 -1.363 0.881 1.00 87.25 196 ALA A C 1
ATOM 1563 O O . ALA A 1 196 ? -7.968 -2.455 1.390 1.00 87.25 196 ALA A O 1
ATOM 1564 N N . LEU A 1 197 ? -8.544 -0.328 0.968 1.00 90.75 197 LEU A N 1
ATOM 1565 C CA . LEU A 1 197 ? -9.804 -0.390 1.706 1.00 90.75 197 LEU A CA 1
ATOM 1566 C C . LEU A 1 197 ? -10.833 -1.311 1.055 1.00 90.75 197 LEU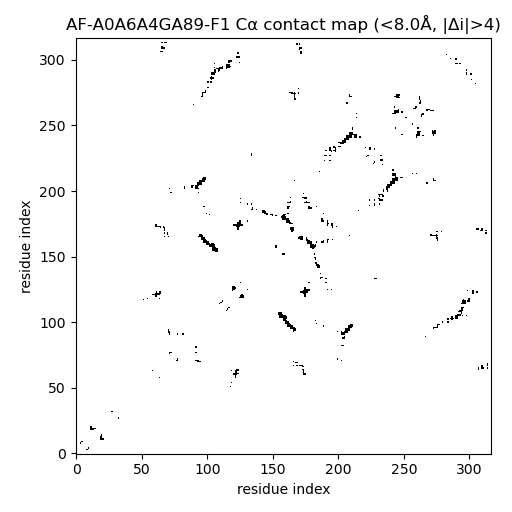 A C 1
ATOM 1568 O O . LEU A 1 197 ? -11.670 -1.866 1.762 1.00 90.75 197 LEU A O 1
ATOM 1572 N N . HIS A 1 198 ? -10.735 -1.554 -0.254 1.00 91.06 198 HIS A N 1
ATOM 1573 C CA . HIS A 1 198 ? -11.565 -2.543 -0.942 1.00 91.06 198 HIS A CA 1
ATOM 1574 C C . HIS A 1 198 ? -11.521 -3.926 -0.265 1.00 91.06 198 HIS A C 1
ATOM 1576 O O . HIS A 1 198 ? -12.562 -4.561 -0.110 1.00 91.06 198 HIS A O 1
ATOM 1582 N N . HIS A 1 199 ? -10.340 -4.355 0.194 1.00 89.69 199 HIS A N 1
ATOM 1583 C CA . HIS A 1 199 ? -10.132 -5.635 0.892 1.00 89.69 199 HIS A CA 1
ATOM 1584 C C . HIS A 1 199 ? -10.704 -5.672 2.316 1.00 89.69 199 HIS A C 1
ATOM 1586 O O . HIS A 1 199 ? -10.799 -6.740 2.911 1.00 89.69 199 HIS A O 1
ATOM 1592 N N . TYR A 1 200 ? -11.063 -4.516 2.870 1.00 91.38 200 TYR A N 1
ATOM 1593 C CA . TYR A 1 200 ? -11.507 -4.347 4.254 1.00 91.38 200 TYR A CA 1
ATOM 1594 C C . TYR A 1 200 ? -12.916 -3.756 4.365 1.00 91.38 200 TYR A C 1
ATOM 1596 O O . TYR A 1 200 ? -13.307 -3.290 5.433 1.00 91.38 200 TYR A O 1
ATOM 1604 N N . ARG A 1 201 ? -13.688 -3.768 3.273 1.00 90.31 201 ARG A N 1
ATOM 1605 C CA . ARG A 1 201 ? -15.076 -3.291 3.266 1.00 90.31 201 ARG A CA 1
ATOM 1606 C C . ARG A 1 201 ? -15.927 -3.998 4.314 1.00 90.31 201 ARG A C 1
ATOM 1608 O O . ARG A 1 201 ? -15.754 -5.190 4.561 1.00 90.31 201 ARG A O 1
ATOM 1615 N N . GLY A 1 202 ? -16.854 -3.250 4.899 1.00 90.19 202 GLY A N 1
ATOM 1616 C CA . GLY A 1 202 ? -17.698 -3.713 5.997 1.00 90.19 202 GLY A CA 1
ATOM 1617 C C . GLY A 1 202 ? -17.060 -3.629 7.385 1.00 90.19 202 GLY A C 1
ATOM 1618 O O . GLY A 1 202 ? -17.786 -3.757 8.363 1.00 90.19 202 GLY A O 1
ATOM 1619 N N . LEU A 1 203 ? -15.749 -3.382 7.513 1.00 92.88 203 LEU A N 1
ATOM 1620 C CA . LEU A 1 203 ? -15.171 -3.067 8.823 1.00 92.88 203 LEU A CA 1
ATOM 1621 C C . LEU A 1 203 ? -15.614 -1.674 9.294 1.00 92.88 203 LEU A C 1
ATOM 1623 O O . LEU A 1 203 ? -15.749 -0.770 8.468 1.00 92.88 203 LEU A O 1
ATOM 1627 N N . PRO A 1 204 ? -15.765 -1.461 10.613 1.00 91.88 204 PRO A N 1
ATOM 1628 C CA . PRO A 1 204 ? -16.379 -0.247 11.129 1.00 91.88 204 PRO A CA 1
ATOM 1629 C C . PRO A 1 204 ? -15.391 0.920 11.180 1.00 91.88 204 PRO A C 1
ATOM 1631 O O . PRO A 1 204 ? -15.806 2.071 11.231 1.00 91.88 204 PRO A O 1
ATOM 1634 N N . LEU A 1 205 ? -14.082 0.640 11.207 1.00 93.75 205 LEU A N 1
ATOM 1635 C CA . LEU A 1 205 ? -13.057 1.638 11.492 1.00 93.75 205 LEU A CA 1
ATOM 1636 C C . LEU A 1 205 ? -11.743 1.343 10.761 1.00 93.75 205 LEU A C 1
ATOM 1638 O O . LEU A 1 205 ? -11.159 0.264 10.899 1.00 93.75 205 LEU A O 1
ATOM 1642 N N . CYS A 1 206 ? -11.222 2.356 10.074 1.00 95.75 206 CYS A N 1
ATOM 1643 C CA . CYS A 1 206 ? -9.850 2.414 9.593 1.00 95.75 206 CYS A CA 1
ATOM 1644 C C . CYS A 1 206 ? -9.125 3.623 10.190 1.00 95.75 206 CYS A C 1
ATOM 1646 O O . CYS A 1 206 ? -9.529 4.768 9.996 1.00 95.75 206 CYS A O 1
ATOM 1648 N N . ILE A 1 207 ? -8.001 3.375 10.861 1.00 96.69 207 ILE A N 1
ATOM 1649 C CA . ILE A 1 207 ? -7.074 4.429 11.282 1.00 96.69 207 ILE A CA 1
ATOM 1650 C C . ILE A 1 207 ? -5.942 4.501 10.257 1.00 96.69 207 ILE A C 1
ATOM 1652 O O . ILE A 1 207 ? -5.217 3.517 10.073 1.00 96.69 207 ILE A O 1
ATOM 1656 N N . VAL A 1 208 ? -5.806 5.645 9.589 1.00 96.62 208 VAL A N 1
ATOM 1657 C CA . VAL A 1 208 ? -4.860 5.867 8.489 1.00 96.62 208 VAL A CA 1
ATOM 1658 C C . VAL A 1 208 ? -3.766 6.841 8.905 1.00 96.62 208 VAL A C 1
ATOM 1660 O O . VAL A 1 208 ? -4.019 8.013 9.173 1.00 96.62 208 VAL A O 1
ATOM 1663 N N . GLY A 1 209 ? -2.539 6.334 8.966 1.00 97.12 209 GLY A N 1
ATOM 1664 C CA . GLY A 1 209 ? -1.348 7.122 9.236 1.00 97.12 209 GLY A CA 1
ATOM 1665 C C . GLY A 1 209 ? -0.656 7.567 7.964 1.00 97.12 209 GLY A C 1
ATOM 1666 O O . GLY A 1 209 ? -0.315 6.728 7.137 1.00 97.12 209 GLY A O 1
ATOM 1667 N N . TYR A 1 210 ? -0.404 8.862 7.826 1.00 96.94 210 TYR A N 1
ATOM 1668 C CA . TYR A 1 210 ? 0.342 9.399 6.692 1.00 96.94 210 TYR A CA 1
ATOM 1669 C C . TYR A 1 210 ? 0.998 10.724 7.073 1.00 96.94 210 TYR A C 1
ATOM 1671 O O . TYR A 1 210 ? 0.435 11.524 7.820 1.00 96.94 210 TYR A O 1
ATOM 1679 N N . ASP A 1 211 ? 2.197 10.960 6.553 1.00 94.19 211 ASP A N 1
ATOM 1680 C CA . ASP A 1 211 ? 3.010 12.128 6.886 1.00 94.19 211 ASP A CA 1
ATOM 1681 C C . ASP A 1 211 ? 2.262 13.429 6.626 1.00 94.19 211 ASP A C 1
ATOM 1683 O O . ASP A 1 211 ? 2.210 14.306 7.474 1.00 94.19 211 ASP A O 1
ATOM 1687 N N . ILE A 1 212 ? 1.593 13.520 5.483 1.00 92.62 212 ILE A N 1
ATOM 1688 C CA . ILE A 1 212 ? 0.820 14.699 5.098 1.00 92.62 212 ILE A CA 1
ATOM 1689 C C . ILE A 1 212 ? -0.687 14.462 5.219 1.00 92.62 212 ILE A C 1
ATOM 1691 O O . ILE A 1 212 ? -1.463 15.077 4.484 1.00 92.62 212 ILE A O 1
ATOM 1695 N N . VAL A 1 213 ? -1.124 13.580 6.131 1.00 95.31 213 VAL A N 1
ATOM 1696 C CA . VAL A 1 213 ? -2.547 13.223 6.265 1.00 95.31 213 VAL A CA 1
ATOM 1697 C C . VAL A 1 213 ? -3.424 14.461 6.464 1.00 95.31 213 VAL A C 1
ATOM 1699 O O . VAL A 1 213 ? -4.498 14.536 5.883 1.00 95.31 213 VAL A O 1
ATOM 1702 N N . CYS A 1 214 ? -2.948 15.479 7.187 1.00 93.31 214 CYS A N 1
ATOM 1703 C CA . CYS A 1 214 ? -3.700 16.712 7.426 1.00 93.31 214 CYS A CA 1
ATOM 1704 C C . CYS A 1 214 ? -3.999 17.516 6.148 1.00 93.31 214 CYS A C 1
ATOM 1706 O O . CYS A 1 214 ? -4.944 18.299 6.127 1.00 93.31 214 CYS A O 1
ATOM 1708 N N . GLN A 1 215 ? -3.217 17.318 5.084 1.00 92.94 215 GLN A N 1
ATOM 1709 C CA . GLN A 1 215 ? -3.429 17.939 3.775 1.00 92.94 215 GLN A CA 1
ATOM 1710 C C . GLN A 1 215 ? -4.194 16.990 2.853 1.00 92.94 215 GLN A C 1
ATOM 1712 O O . GLN A 1 215 ? -5.231 17.342 2.295 1.00 92.94 215 GLN A O 1
ATOM 1717 N N . TRP A 1 216 ? -3.700 15.758 2.724 1.00 94.44 216 TRP A N 1
ATOM 1718 C CA . TRP A 1 216 ? -4.262 14.761 1.820 1.00 94.44 216 TRP A CA 1
ATOM 1719 C C . TRP A 1 216 ? -5.698 14.379 2.197 1.00 94.44 216 TRP A C 1
ATOM 1721 O O . TRP A 1 216 ? -6.548 14.226 1.318 1.00 94.44 216 TRP A O 1
ATOM 1731 N N . PHE A 1 217 ? -6.005 14.261 3.488 1.00 95.06 217 PHE A N 1
ATOM 1732 C CA . PHE A 1 217 ? -7.288 13.741 3.956 1.00 95.06 217 PHE A CA 1
ATOM 1733 C C . PHE A 1 217 ? -8.435 14.758 3.874 1.00 95.06 217 PHE A C 1
ATOM 1735 O O . PHE A 1 217 ? -9.594 14.357 3.814 1.00 95.06 217 PHE A O 1
ATOM 1742 N N . ALA A 1 218 ? -8.137 16.061 3.797 1.00 92.56 218 ALA A N 1
ATOM 1743 C CA . ALA A 1 218 ? -9.135 17.136 3.855 1.00 92.56 218 ALA A CA 1
ATOM 1744 C C . ALA A 1 218 ? -10.286 16.975 2.841 1.00 92.56 218 ALA A C 1
ATOM 1746 O O . ALA A 1 218 ? -11.441 17.227 3.170 1.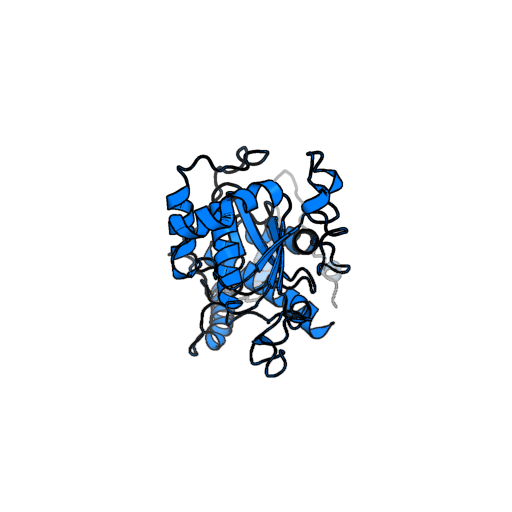00 92.56 218 ALA A O 1
ATOM 1747 N N . HIS A 1 219 ? -9.975 16.494 1.634 1.00 93.88 219 HIS A N 1
ATOM 1748 C CA . HIS A 1 219 ? -10.940 16.295 0.546 1.00 93.88 219 HIS A CA 1
ATOM 1749 C C . HIS A 1 219 ? -11.102 14.819 0.154 1.00 93.88 219 HIS A C 1
ATOM 1751 O O . HIS A 1 219 ? -11.517 14.513 -0.962 1.00 93.88 219 HIS A O 1
ATOM 1757 N N . ILE A 1 220 ? -10.763 13.875 1.040 1.00 95.00 220 ILE A N 1
ATOM 1758 C CA . ILE A 1 220 ? -10.715 12.446 0.689 1.00 95.00 220 ILE A CA 1
ATOM 1759 C C . ILE A 1 220 ? -12.075 11.898 0.233 1.00 95.00 220 ILE A C 1
ATOM 1761 O O . ILE A 1 220 ? -12.149 11.144 -0.736 1.00 95.00 220 ILE A O 1
ATOM 1765 N N . HIS A 1 221 ? -13.166 12.312 0.884 1.00 95.69 221 HIS A N 1
ATOM 1766 C CA . HIS A 1 221 ? -14.516 11.865 0.539 1.00 95.69 221 HIS A CA 1
ATOM 1767 C C . HIS A 1 221 ? -14.984 12.434 -0.805 1.00 95.69 221 HIS A C 1
ATOM 1769 O O . HIS A 1 221 ? -15.590 11.709 -1.594 1.00 95.69 221 HIS A O 1
ATOM 1775 N N . GLU A 1 222 ? -14.662 13.697 -1.089 1.00 95.88 222 GLU A N 1
ATOM 1776 C CA . GLU A 1 222 ? -14.955 14.351 -2.370 1.00 95.88 222 GLU A CA 1
ATOM 1777 C C . GLU A 1 222 ? -14.174 13.674 -3.502 1.00 95.88 222 GLU A C 1
ATOM 1779 O O . GLU A 1 222 ? -14.773 13.213 -4.474 1.00 95.88 222 GLU A O 1
ATOM 1784 N N . ARG A 1 223 ? -12.856 13.481 -3.329 1.00 95.38 223 ARG A N 1
ATOM 1785 C CA . ARG A 1 223 ? -12.020 12.773 -4.313 1.00 95.38 223 ARG A CA 1
ATOM 1786 C C . ARG A 1 223 ? -12.494 11.339 -4.540 1.00 95.38 223 ARG A C 1
ATOM 1788 O O . ARG A 1 223 ? -12.628 10.916 -5.687 1.00 95.38 223 ARG A O 1
ATOM 1795 N N . SER A 1 224 ? -12.831 10.613 -3.474 1.00 96.19 224 SER A N 1
ATOM 1796 C CA . SER A 1 224 ? -13.416 9.273 -3.576 1.00 96.19 224 SER A CA 1
ATOM 1797 C C . SER A 1 224 ? -14.704 9.264 -4.392 1.00 96.19 224 SER A C 1
ATOM 1799 O O . SER A 1 224 ? -14.877 8.448 -5.298 1.00 96.19 224 SER A O 1
ATOM 1801 N N . LYS A 1 225 ? -15.621 10.187 -4.107 1.00 96.00 225 LYS A N 1
ATOM 1802 C CA . LYS A 1 225 ? -16.917 10.244 -4.778 1.00 96.00 225 LYS A CA 1
ATOM 1803 C C . LYS A 1 225 ? -16.787 10.603 -6.258 1.00 96.00 225 LYS A C 1
ATOM 1805 O O . LYS A 1 225 ? -17.418 9.939 -7.088 1.00 96.00 225 LYS A O 1
ATOM 1810 N N . ASP A 1 226 ? -15.991 11.618 -6.571 1.00 94.62 226 ASP A N 1
ATOM 1811 C CA . ASP A 1 226 ? -16.021 12.281 -7.874 1.00 94.62 226 ASP A CA 1
ATOM 1812 C C . ASP A 1 226 ? -14.917 11.788 -8.820 1.00 94.62 226 ASP A C 1
ATOM 1814 O O . ASP A 1 226 ? -15.119 11.765 -10.035 1.00 94.62 226 ASP A O 1
ATOM 1818 N N . LEU A 1 227 ? -13.773 11.348 -8.282 1.00 94.31 227 LEU A N 1
ATOM 1819 C CA . LEU A 1 227 ? -12.577 11.032 -9.071 1.00 94.31 227 LEU A CA 1
ATOM 1820 C C . LEU A 1 227 ? -12.250 9.535 -9.091 1.00 94.31 227 LEU A C 1
ATOM 1822 O O . LEU A 1 227 ? -11.811 9.020 -10.121 1.00 94.31 227 LEU A O 1
ATOM 1826 N N . TRP A 1 228 ? -12.445 8.818 -7.980 1.00 95.75 228 TRP A N 1
ATOM 1827 C CA . TRP A 1 228 ? -11.971 7.434 -7.879 1.00 95.75 228 TRP A CA 1
ATOM 1828 C C . TRP A 1 228 ? -12.826 6.457 -8.705 1.00 95.75 228 TRP A C 1
ATOM 1830 O O . TRP A 1 228 ? -14.054 6.587 -8.775 1.00 95.75 228 TRP A O 1
ATOM 1840 N N . PRO A 1 229 ? -12.218 5.405 -9.288 1.00 95.50 229 PRO A N 1
ATOM 1841 C CA . PRO A 1 229 ? -12.959 4.312 -9.907 1.00 95.50 229 PRO A CA 1
ATOM 1842 C C . PRO A 1 229 ? -13.946 3.664 -8.927 1.00 95.50 229 PRO A C 1
ATOM 1844 O O . PRO A 1 229 ? -13.595 3.378 -7.784 1.00 95.50 229 PRO A O 1
ATOM 1847 N N . ASN A 1 230 ? -15.155 3.331 -9.398 1.00 94.31 230 ASN A N 1
ATOM 1848 C CA . ASN A 1 230 ? -16.228 2.748 -8.570 1.00 94.31 230 ASN A CA 1
ATOM 1849 C C . ASN A 1 230 ? -15.774 1.551 -7.719 1.00 94.31 230 ASN A C 1
ATOM 1851 O O . ASN A 1 230 ? -16.209 1.393 -6.581 1.00 94.31 230 ASN A O 1
ATOM 1855 N N . LYS A 1 231 ? -14.874 0.720 -8.256 1.00 92.06 231 LYS A N 1
ATOM 1856 C CA . LYS A 1 231 ? -14.340 -0.455 -7.560 1.00 92.06 231 LYS A CA 1
ATOM 1857 C C . LYS A 1 231 ? -13.645 -0.101 -6.244 1.00 92.06 231 LYS A C 1
ATOM 1859 O O . LYS A 1 231 ? -13.788 -0.865 -5.293 1.00 92.06 231 LYS A O 1
ATOM 1864 N N . ILE A 1 232 ? -12.959 1.038 -6.179 1.00 94.19 232 ILE A N 1
ATOM 1865 C CA . ILE A 1 232 ? -12.093 1.425 -5.057 1.00 94.19 232 ILE A CA 1
ATOM 1866 C C . ILE A 1 232 ? -12.623 2.611 -4.245 1.00 94.19 232 ILE A C 1
ATOM 1868 O O . ILE A 1 232 ? -11.935 3.080 -3.346 1.00 94.19 232 ILE A O 1
ATOM 1872 N N . LYS A 1 233 ? -13.838 3.092 -4.538 1.00 95.75 233 LYS A N 1
ATOM 1873 C CA . LYS A 1 233 ? -14.491 4.130 -3.732 1.00 95.75 233 LYS A CA 1
ATOM 1874 C C . LYS A 1 233 ? -14.609 3.705 -2.272 1.00 95.75 233 LYS A C 1
ATOM 1876 O O . LYS A 1 233 ? -14.820 2.518 -1.982 1.00 95.75 233 LYS A O 1
ATOM 1881 N N . LEU A 1 234 ? -14.501 4.703 -1.399 1.00 94.44 234 LEU A N 1
ATOM 1882 C CA . LEU A 1 234 ? -14.704 4.562 0.036 1.00 94.44 234 LEU A CA 1
ATOM 1883 C C . LEU A 1 234 ? -16.062 3.937 0.343 1.00 94.44 234 LEU A C 1
ATOM 1885 O O . LEU A 1 234 ? -17.063 4.208 -0.322 1.00 94.44 234 LEU A O 1
ATOM 1889 N N . ASP A 1 235 ? -16.052 3.091 1.363 1.00 84.44 235 ASP A N 1
ATOM 1890 C CA . ASP A 1 235 ? -17.249 2.524 1.958 1.00 84.44 235 ASP A CA 1
ATOM 1891 C C . ASP A 1 235 ? -17.880 3.565 2.888 1.00 84.44 235 ASP A C 1
ATOM 1893 O O . ASP A 1 235 ? -17.210 4.088 3.775 1.00 84.44 235 ASP A O 1
ATOM 1897 N N . ASN A 1 236 ? -19.163 3.867 2.692 1.00 80.81 236 ASN A N 1
ATOM 1898 C CA . ASN A 1 236 ? -19.872 4.831 3.535 1.00 80.81 236 ASN A CA 1
ATOM 1899 C C . ASN A 1 236 ? -20.128 4.296 4.956 1.00 80.81 236 ASN A C 1
ATOM 1901 O O . ASN A 1 236 ? -20.533 5.073 5.814 1.00 80.81 236 ASN A O 1
ATOM 1905 N N . GLY A 1 237 ? -19.941 2.991 5.197 1.00 87.19 237 GLY A N 1
ATOM 1906 C CA . GLY A 1 237 ? -20.105 2.369 6.514 1.00 87.19 237 GLY A CA 1
ATOM 1907 C C . GLY A 1 237 ? -18.841 2.331 7.379 1.00 87.19 237 GLY A C 1
ATOM 1908 O O . GLY A 1 237 ? -18.923 1.892 8.521 1.00 87.19 237 GLY A O 1
ATOM 1909 N N . MET A 1 238 ? -17.687 2.754 6.853 1.00 92.06 238 MET A N 1
ATOM 1910 C CA . MET A 1 238 ? -16.408 2.704 7.565 1.00 92.06 238 MET A CA 1
ATOM 1911 C C . MET A 1 238 ? -15.995 4.095 8.046 1.00 92.06 238 MET A C 1
ATOM 1913 O O . MET A 1 238 ? -15.780 4.998 7.236 1.00 92.06 238 MET A O 1
ATOM 1917 N N . ASP A 1 239 ? -15.787 4.242 9.353 1.00 93.12 239 ASP A N 1
ATOM 1918 C CA . ASP A 1 239 ? -15.193 5.447 9.923 1.00 93.12 239 ASP A CA 1
ATOM 1919 C C . ASP A 1 239 ? -13.705 5.519 9.568 1.00 93.12 239 ASP A C 1
ATOM 1921 O O . ASP A 1 239 ? -12.957 4.549 9.722 1.00 93.12 239 ASP A O 1
ATOM 1925 N N . LEU A 1 240 ? -13.251 6.689 9.124 1.00 95.38 240 LEU A N 1
ATOM 1926 C CA . LEU A 1 240 ? -11.854 6.941 8.788 1.00 95.38 240 LEU A CA 1
ATOM 1927 C C . LEU A 1 240 ? -11.249 7.934 9.781 1.00 95.38 240 LEU A C 1
ATOM 1929 O O . LEU A 1 240 ? -11.735 9.054 9.921 1.00 95.38 240 LEU A O 1
ATOM 1933 N N . VAL A 1 241 ? -10.165 7.535 10.447 1.00 96.19 241 VAL A N 1
ATOM 1934 C CA . VAL A 1 241 ? -9.468 8.365 11.438 1.00 96.19 241 VAL A CA 1
ATOM 1935 C C . VAL A 1 241 ? -8.050 8.675 10.947 1.00 96.19 241 VAL A C 1
ATOM 1937 O O . VAL A 1 241 ? -7.205 7.774 10.942 1.00 96.19 241 VAL A O 1
ATOM 1940 N N . PRO A 1 242 ? -7.767 9.919 10.521 1.00 96.81 242 PRO A N 1
ATOM 1941 C CA . PRO A 1 242 ? -6.441 10.323 10.067 1.00 96.81 242 PRO A CA 1
ATOM 1942 C C . PRO A 1 242 ? -5.486 10.569 11.241 1.00 96.81 242 PRO A C 1
ATOM 1944 O O . PRO A 1 242 ? -5.843 11.250 12.199 1.00 96.81 242 PRO A O 1
ATOM 1947 N N . VAL A 1 243 ? -4.252 10.069 11.154 1.00 97.19 243 VAL A N 1
ATOM 1948 C CA . VAL A 1 243 ? -3.193 10.298 12.155 1.00 97.19 243 VAL A CA 1
ATOM 1949 C C . VAL A 1 243 ? -1.874 10.696 11.485 1.00 97.19 243 VAL A C 1
ATOM 1951 O O . VAL A 1 243 ? -1.524 10.187 10.420 1.00 97.19 243 VAL A O 1
ATOM 1954 N N . ILE A 1 244 ? -1.108 11.586 12.115 1.00 96.25 244 ILE A N 1
ATOM 1955 C CA . ILE A 1 244 ? 0.280 11.869 11.726 1.00 96.25 244 ILE A CA 1
ATOM 1956 C C . ILE A 1 244 ? 1.190 10.974 12.564 1.00 96.25 244 ILE A C 1
ATOM 1958 O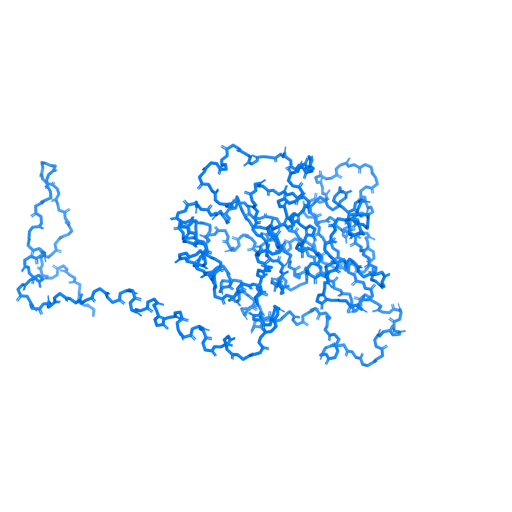 O . ILE A 1 244 ? 1.054 10.918 13.790 1.00 96.25 244 ILE A O 1
ATOM 1962 N N . GLY A 1 245 ? 2.118 10.274 11.907 1.00 95.31 245 GLY A N 1
ATOM 1963 C CA . GLY A 1 245 ? 3.088 9.407 12.576 1.00 95.31 245 GLY A CA 1
ATOM 1964 C C . GLY A 1 245 ? 3.900 10.158 13.635 1.00 95.31 245 GLY A C 1
ATOM 1965 O O . GLY A 1 245 ? 4.254 11.326 13.457 1.00 95.31 245 GLY A O 1
ATOM 1966 N N . LYS A 1 246 ? 4.198 9.495 14.759 1.00 94.44 246 LYS A N 1
ATOM 1967 C CA . LYS A 1 246 ? 4.806 10.142 15.939 1.00 94.44 246 LYS A CA 1
ATOM 1968 C C . LYS A 1 246 ? 6.139 10.831 15.654 1.00 94.44 246 LYS A C 1
ATOM 1970 O O . LYS A 1 246 ? 6.471 11.794 16.334 1.00 94.44 246 LYS A O 1
ATOM 1975 N N . PHE A 1 247 ? 6.923 10.330 14.700 1.00 92.38 247 PHE A N 1
ATOM 1976 C CA . PHE A 1 247 ? 8.205 10.941 14.354 1.00 92.38 247 PHE A CA 1
ATOM 1977 C C . PHE A 1 247 ? 8.020 12.199 13.502 1.00 92.38 247 PHE A C 1
ATOM 1979 O O . PHE A 1 247 ? 8.848 13.104 13.573 1.00 92.38 247 PHE A O 1
ATOM 1986 N N . HIS A 1 248 ? 6.953 12.269 12.704 1.00 90.94 248 HIS A N 1
ATOM 1987 C CA . HIS A 1 248 ? 6.673 13.433 11.865 1.00 90.94 248 HIS A CA 1
ATOM 1988 C C . HIS A 1 248 ? 5.797 14.487 12.510 1.00 90.94 248 HIS A C 1
ATOM 1990 O O . HIS A 1 248 ? 5.910 15.642 12.123 1.00 90.94 248 HIS A O 1
ATOM 1996 N N . GLU A 1 249 ? 4.996 14.142 13.512 1.00 91.00 249 GLU A N 1
ATOM 1997 C CA . GLU A 1 249 ? 4.136 15.108 14.197 1.00 91.00 249 GLU A CA 1
ATOM 1998 C C . GLU A 1 249 ? 4.873 16.379 14.688 1.00 91.00 249 GLU A C 1
ATOM 2000 O O . GLU A 1 249 ? 4.361 17.471 14.446 1.00 91.00 249 GLU A O 1
ATOM 2005 N N . PRO A 1 250 ? 6.121 16.325 15.198 1.00 91.00 250 PRO A N 1
ATOM 2006 C CA . PRO A 1 250 ? 6.858 17.541 15.553 1.00 91.00 250 PRO A CA 1
ATOM 2007 C C . PRO A 1 250 ? 7.176 18.483 14.380 1.00 91.00 250 PRO A C 1
ATOM 2009 O O . PRO A 1 250 ? 7.418 19.664 14.599 1.00 91.00 250 PRO A O 1
ATOM 2012 N N . ALA A 1 251 ? 7.196 17.991 13.135 1.00 90.69 251 ALA A N 1
ATOM 2013 C CA . ALA A 1 251 ? 7.419 18.817 11.942 1.00 90.69 251 ALA A CA 1
ATOM 2014 C C . ALA A 1 251 ? 6.152 19.571 11.489 1.00 90.69 251 ALA A C 1
ATOM 2016 O O . ALA A 1 251 ? 6.182 20.332 10.520 1.00 90.69 251 ALA A O 1
ATOM 2017 N N . HIS A 1 252 ? 5.028 19.343 12.167 1.00 90.12 252 HIS A N 1
ATOM 2018 C CA . HIS A 1 252 ? 3.707 19.828 11.808 1.00 90.12 252 HIS A CA 1
ATOM 2019 C C . HIS A 1 252 ? 3.284 20.986 12.724 1.00 90.12 252 HIS A C 1
ATOM 2021 O O . HIS A 1 252 ? 2.369 20.859 13.526 1.00 90.12 252 HIS A O 1
ATOM 2027 N N . GLU A 1 253 ? 3.894 22.159 12.548 1.00 83.81 253 GLU A N 1
ATOM 2028 C CA . GLU A 1 253 ? 3.720 23.350 13.409 1.00 83.81 253 GLU A CA 1
ATOM 2029 C C . GLU A 1 253 ? 2.425 24.163 13.154 1.00 83.81 253 GLU A C 1
ATOM 2031 O O . GLU A 1 253 ? 2.357 25.359 13.433 1.00 83.81 253 GLU A O 1
ATOM 2036 N N . THR A 1 254 ? 1.387 23.559 12.571 1.00 85.12 254 THR A N 1
ATOM 2037 C CA . THR A 1 254 ? 0.128 24.266 12.261 1.00 85.12 254 THR A CA 1
ATOM 2038 C C . THR A 1 254 ? -0.844 24.188 13.436 1.00 85.12 254 THR A C 1
ATOM 2040 O O . THR A 1 254 ? -0.913 23.178 14.133 1.00 85.12 254 THR A O 1
ATOM 2043 N N . ASN A 1 255 ? -1.631 25.245 13.641 1.00 85.75 255 ASN A N 1
ATOM 2044 C CA . ASN A 1 255 ? -2.681 25.263 14.660 1.00 85.75 255 ASN A CA 1
ATOM 2045 C C . ASN A 1 255 ? -3.672 24.100 14.468 1.00 85.75 255 ASN A C 1
ATOM 2047 O O . ASN A 1 255 ? -4.016 23.758 13.335 1.00 85.75 255 ASN A O 1
ATOM 2051 N N . ASN A 1 256 ? -4.181 23.552 15.574 1.00 85.75 256 ASN A N 1
ATOM 2052 C CA . ASN A 1 256 ? -5.123 22.429 15.625 1.00 85.75 256 ASN A CA 1
ATOM 2053 C C . ASN A 1 256 ? -4.565 21.088 15.112 1.00 85.75 256 ASN A C 1
ATOM 2055 O O . ASN A 1 256 ? -5.340 20.169 14.843 1.00 85.75 256 ASN A O 1
ATOM 2059 N N . HIS A 1 257 ? -3.250 20.937 14.931 1.00 88.38 257 HIS A N 1
ATOM 2060 C CA . HIS A 1 257 ? -2.665 19.662 14.505 1.00 88.38 257 HIS A CA 1
ATOM 2061 C C . HIS A 1 257 ? -2.676 18.573 15.583 1.00 88.38 257 HIS A C 1
ATOM 2063 O O . HIS A 1 257 ? -2.549 17.395 15.250 1.00 88.38 257 HIS A O 1
ATOM 2069 N N . GLU A 1 258 ? -2.928 18.921 16.844 1.00 90.31 258 GLU A N 1
ATOM 2070 C CA . GLU A 1 258 ? -3.142 17.964 17.927 1.00 90.31 258 GLU A CA 1
ATOM 2071 C C . GLU A 1 258 ? -4.292 16.985 17.630 1.00 90.31 258 GLU A C 1
ATOM 2073 O O . GLU A 1 258 ? -4.257 15.842 18.088 1.00 90.31 258 GLU A O 1
ATOM 2078 N N . GLN A 1 259 ? -5.255 17.385 16.784 1.00 93.19 259 GLN A N 1
ATOM 2079 C CA . GLN A 1 259 ? -6.350 16.524 16.326 1.00 93.19 259 GLN A CA 1
ATOM 2080 C C . GLN A 1 259 ? -5.875 15.321 15.504 1.00 93.19 259 GLN A C 1
ATOM 2082 O O . GLN A 1 259 ? -6.633 14.371 15.380 1.00 93.19 259 GLN A O 1
ATOM 2087 N N . TYR A 1 260 ? -4.658 15.370 14.945 1.00 95.38 260 TYR A N 1
ATOM 2088 C CA . TYR A 1 260 ? -4.021 14.290 14.186 1.00 95.38 260 TYR A CA 1
ATOM 2089 C C . TYR A 1 260 ? -2.963 13.536 15.007 1.00 95.38 260 TYR A C 1
ATOM 2091 O O . TYR A 1 260 ? -2.306 12.628 14.493 1.00 95.38 260 TYR A O 1
ATOM 2099 N N . SER A 1 261 ? -2.754 13.909 16.273 1.00 94.19 261 SER A N 1
ATOM 2100 C CA . SER A 1 261 ? -1.682 13.344 17.087 1.00 94.19 261 SER A CA 1
ATOM 2101 C C . SER A 1 261 ? -2.004 11.907 17.495 1.00 94.19 261 SER A C 1
ATOM 2103 O O . SER A 1 261 ? -3.011 11.638 18.158 1.00 94.19 261 SER A O 1
ATOM 2105 N N . CYS A 1 262 ? -1.094 10.976 17.193 1.00 93.56 262 CYS A N 1
ATOM 2106 C CA . CYS A 1 262 ? -1.189 9.580 17.640 1.00 93.56 262 CYS A CA 1
ATOM 2107 C C . CYS A 1 262 ? -1.285 9.432 19.170 1.00 93.56 262 CYS A C 1
ATOM 2109 O O . CYS A 1 262 ? -1.667 8.373 19.657 1.00 93.56 262 CYS A O 1
ATOM 2111 N N . ASN A 1 263 ? -0.885 10.450 19.938 1.00 92.56 263 ASN A N 1
ATOM 2112 C CA . ASN A 1 263 ? -0.939 10.416 21.401 1.00 92.56 263 ASN A CA 1
ATOM 2113 C C . ASN A 1 263 ? -2.303 10.841 21.966 1.00 92.56 263 ASN A C 1
ATOM 2115 O O . ASN A 1 263 ? -2.575 10.567 23.132 1.00 92.56 263 ASN A O 1
ATOM 2119 N N . LEU A 1 264 ? -3.132 11.522 21.169 1.00 93.31 264 LEU A N 1
ATOM 2120 C CA . LEU A 1 264 ? -4.391 12.121 21.621 1.00 93.31 264 LEU A CA 1
ATOM 2121 C C . LEU A 1 264 ? -5.614 11.468 20.979 1.00 93.31 264 LEU A C 1
ATOM 2123 O O . LEU A 1 264 ? -6.668 11.399 21.609 1.00 93.31 264 LEU A O 1
ATOM 2127 N N . ILE A 1 265 ? -5.477 10.962 19.752 1.00 93.38 265 ILE A N 1
ATOM 2128 C CA . ILE A 1 265 ? -6.566 10.283 19.056 1.00 93.38 265 ILE A CA 1
ATOM 2129 C C . ILE A 1 265 ? -6.928 8.975 19.789 1.00 93.38 265 ILE A C 1
ATOM 2131 O O . ILE A 1 265 ? -6.069 8.100 19.966 1.00 93.38 265 ILE A O 1
ATOM 2135 N N . PRO A 1 266 ? -8.205 8.784 20.176 1.00 90.38 266 PRO A N 1
ATOM 2136 C CA . PRO A 1 266 ? -8.671 7.532 20.762 1.00 90.38 266 PRO A CA 1
ATOM 2137 C C . PRO A 1 266 ? -8.438 6.335 19.835 1.00 90.38 266 PRO A C 1
ATOM 2139 O O . PRO A 1 266 ? -8.390 6.474 18.617 1.00 90.38 266 PRO A O 1
ATOM 2142 N N . ARG A 1 267 ? -8.368 5.120 20.395 1.00 88.25 267 ARG A N 1
ATOM 2143 C CA . ARG A 1 267 ? -8.288 3.849 19.634 1.00 88.25 267 ARG A CA 1
ATOM 2144 C C . ARG A 1 267 ? -6.961 3.615 18.892 1.00 88.25 267 ARG A C 1
ATOM 2146 O O . ARG A 1 267 ? -6.701 2.501 18.434 1.00 88.25 267 ARG A O 1
ATOM 2153 N N . VAL A 1 268 ? -6.060 4.600 18.837 1.00 90.12 268 VAL A N 1
ATOM 2154 C CA . VAL A 1 268 ? -4.688 4.440 18.316 1.00 90.12 268 VAL A CA 1
ATOM 2155 C C . VAL A 1 268 ? -3.868 3.482 19.185 1.00 90.12 268 VAL A C 1
ATOM 2157 O O . VAL A 1 268 ? -3.174 2.609 18.653 1.00 90.12 268 VAL A O 1
ATOM 2160 N N . GLY A 1 269 ? -4.015 3.562 20.510 1.00 88.31 269 GLY A N 1
ATOM 2161 C CA . GLY A 1 269 ? -3.205 2.796 21.459 1.00 88.31 269 GLY A CA 1
ATOM 2162 C C . GLY A 1 269 ? -1.740 3.244 21.427 1.00 88.31 269 GLY A C 1
ATOM 2163 O O . GLY A 1 269 ? -1.447 4.428 21.293 1.00 88.31 269 GLY A O 1
ATOM 2164 N N . CYS A 1 270 ? -0.800 2.301 21.519 1.00 90.12 270 CYS A N 1
ATOM 2165 C CA . CYS A 1 270 ? 0.639 2.600 21.485 1.00 90.12 270 CYS A CA 1
ATOM 2166 C C . CYS A 1 270 ? 1.255 2.565 20.074 1.00 90.12 270 CYS A C 1
ATOM 2168 O O . CYS A 1 270 ? 2.478 2.600 19.946 1.00 90.12 270 CYS A O 1
ATOM 2170 N N . THR A 1 271 ? 0.443 2.474 19.017 1.00 93.56 271 THR A N 1
ATOM 2171 C CA . THR A 1 271 ? 0.938 2.450 17.633 1.00 93.56 271 THR A CA 1
ATOM 2172 C C . THR A 1 271 ? 1.536 3.806 17.253 1.00 93.56 271 THR A C 1
ATOM 2174 O O . THR A 1 271 ? 0.959 4.852 17.541 1.00 93.56 271 THR A O 1
ATOM 2177 N N . ASP A 1 272 ? 2.708 3.797 16.618 1.00 95.19 272 ASP A N 1
ATOM 2178 C CA . ASP A 1 272 ? 3.423 5.017 16.226 1.00 95.19 272 ASP A CA 1
ATOM 2179 C C . ASP A 1 272 ? 3.117 5.497 14.802 1.00 95.19 272 ASP A C 1
ATOM 2181 O O . ASP A 1 272 ? 3.390 6.652 14.493 1.00 95.19 272 ASP A O 1
ATOM 2185 N N . PHE A 1 273 ? 2.535 4.626 13.967 1.00 96.38 273 PHE A N 1
ATOM 2186 C CA . PHE A 1 273 ? 2.259 4.853 12.544 1.00 96.38 273 PHE A CA 1
ATOM 2187 C C . PHE A 1 273 ? 3.509 5.179 11.708 1.00 96.38 273 PHE A C 1
ATOM 2189 O O . PHE A 1 273 ? 3.427 5.815 10.665 1.00 96.38 273 PHE A O 1
ATOM 2196 N N . GLU A 1 274 ? 4.663 4.664 12.136 1.00 95.25 274 GLU A N 1
ATOM 2197 C CA . GLU A 1 274 ? 5.974 4.871 11.504 1.00 95.25 274 GLU A CA 1
ATOM 2198 C C . GLU A 1 274 ? 6.469 3.636 10.725 1.00 95.25 274 GLU A C 1
ATOM 2200 O O . GLU A 1 274 ? 7.603 3.592 10.234 1.00 95.25 274 GLU A O 1
ATOM 2205 N N . ALA A 1 275 ? 5.630 2.598 10.620 1.00 94.69 275 ALA A N 1
ATOM 2206 C CA . ALA A 1 275 ? 6.040 1.305 10.079 1.00 94.69 275 ALA A CA 1
ATOM 2207 C C . ALA A 1 275 ? 6.539 1.406 8.631 1.00 94.69 275 ALA A C 1
ATOM 2209 O O . ALA A 1 275 ? 7.566 0.805 8.315 1.00 94.69 275 ALA A O 1
ATOM 2210 N N . CYS A 1 276 ? 5.894 2.201 7.768 1.00 94.00 276 CYS A N 1
ATOM 2211 C CA . CYS A 1 276 ? 6.335 2.365 6.382 1.00 94.00 276 CYS A CA 1
ATOM 2212 C C . CYS A 1 276 ? 7.805 2.781 6.274 1.00 94.00 276 CYS A C 1
ATOM 2214 O O . CYS A 1 276 ? 8.576 2.111 5.590 1.00 94.00 276 CYS A O 1
ATOM 2216 N N . LYS A 1 277 ? 8.232 3.809 7.017 1.00 92.69 277 LYS A N 1
ATOM 2217 C CA . LYS A 1 277 ? 9.615 4.312 6.975 1.00 92.69 277 LYS A CA 1
ATOM 2218 C C . LYS A 1 277 ? 10.623 3.265 7.429 1.00 92.69 277 LYS A C 1
ATOM 2220 O O . LYS A 1 277 ? 11.676 3.105 6.805 1.00 92.69 277 LYS A O 1
ATOM 2225 N N . ARG A 1 278 ? 10.300 2.513 8.490 1.00 94.62 278 ARG A N 1
ATOM 2226 C CA . ARG A 1 278 ? 11.146 1.404 8.963 1.00 94.62 278 ARG A CA 1
ATOM 2227 C C . ARG A 1 278 ? 11.289 0.332 7.892 1.00 94.62 278 ARG A C 1
ATOM 2229 O O . ARG A 1 278 ? 12.407 -0.085 7.587 1.00 94.62 278 ARG A O 1
ATOM 2236 N N . ILE A 1 279 ? 10.178 -0.068 7.277 1.00 96.38 279 ILE A N 1
ATOM 2237 C CA . ILE A 1 279 ? 10.190 -1.105 6.247 1.00 96.38 279 ILE A CA 1
ATOM 2238 C C . ILE A 1 279 ? 10.888 -0.620 4.971 1.00 96.38 279 ILE A C 1
ATOM 2240 O O . ILE A 1 279 ? 11.656 -1.373 4.369 1.00 96.38 279 ILE A O 1
ATOM 2244 N N . TRP A 1 280 ? 10.749 0.650 4.599 1.00 96.25 280 TRP A N 1
ATOM 2245 C CA . TRP A 1 280 ? 11.550 1.268 3.544 1.00 96.25 280 TRP A CA 1
ATOM 2246 C C . TRP A 1 280 ? 13.036 1.231 3.837 1.00 96.25 280 TRP A C 1
ATOM 2248 O O . TRP A 1 280 ? 13.802 0.870 2.946 1.00 96.25 280 TRP A O 1
ATOM 2258 N N . GLY A 1 281 ? 13.449 1.492 5.078 1.00 95.31 281 GLY A N 1
ATOM 2259 C CA . GLY A 1 281 ? 14.829 1.300 5.523 1.00 95.31 281 GLY A CA 1
ATOM 2260 C C . GLY A 1 281 ? 15.402 -0.062 5.114 1.00 95.31 281 GLY A C 1
ATOM 2261 O O . GLY A 1 281 ? 16.492 -0.116 4.542 1.00 95.31 281 GLY A O 1
ATOM 2262 N N . LEU A 1 282 ? 14.629 -1.135 5.314 1.00 95.00 282 LEU A N 1
ATOM 2263 C CA . LEU A 1 282 ? 15.013 -2.511 4.972 1.00 95.00 282 LEU A CA 1
ATOM 2264 C C . LEU A 1 282 ? 15.055 -2.777 3.458 1.00 95.00 282 LEU A C 1
ATOM 2266 O O . LEU A 1 282 ? 15.910 -3.529 2.991 1.00 95.00 282 LEU A O 1
ATOM 2270 N N . HIS A 1 283 ? 14.162 -2.157 2.683 1.00 96.88 283 HIS A N 1
ATOM 2271 C CA . HIS A 1 283 ? 14.018 -2.408 1.240 1.00 96.88 283 HIS A CA 1
ATOM 2272 C C . HIS A 1 283 ? 14.834 -1.450 0.363 1.00 96.88 283 HIS A C 1
ATOM 2274 O O . HIS A 1 283 ? 15.057 -1.721 -0.814 1.00 96.88 283 HIS A O 1
ATOM 2280 N N . ASN A 1 284 ? 15.352 -0.356 0.920 1.00 96.94 284 ASN A N 1
ATOM 2281 C CA . ASN A 1 284 ? 16.179 0.620 0.209 1.00 96.94 284 ASN A CA 1
ATOM 2282 C C . ASN A 1 284 ? 17.375 0.026 -0.565 1.00 96.94 284 ASN A C 1
ATOM 2284 O O . ASN A 1 284 ? 17.649 0.521 -1.664 1.00 96.94 284 ASN A O 1
ATOM 2288 N N . PRO A 1 285 ? 18.082 -1.017 -0.079 1.00 96.31 285 PRO A N 1
ATOM 2289 C CA . PRO A 1 285 ? 19.137 -1.676 -0.851 1.00 96.31 285 PRO A CA 1
ATOM 2290 C C . PRO A 1 285 ? 18.662 -2.255 -2.194 1.00 96.31 285 PRO A C 1
ATOM 2292 O O . PRO A 1 285 ? 19.456 -2.328 -3.134 1.00 96.31 285 PRO A O 1
ATOM 2295 N N . LEU A 1 286 ? 17.372 -2.596 -2.325 1.00 96.81 286 LEU A N 1
ATOM 2296 C CA . LEU A 1 286 ? 16.783 -3.083 -3.578 1.00 96.81 286 LEU A CA 1
ATOM 2297 C C . LEU A 1 286 ? 16.737 -2.011 -4.667 1.00 96.81 286 LEU A C 1
ATOM 2299 O O . LEU A 1 286 ? 16.626 -2.338 -5.847 1.00 96.81 286 LEU A O 1
ATOM 2303 N N . GLY A 1 287 ? 16.843 -0.731 -4.299 1.00 95.50 287 GLY A N 1
ATOM 2304 C CA . GLY A 1 287 ? 16.796 0.372 -5.252 1.00 95.50 287 GLY A CA 1
ATOM 2305 C C . GLY A 1 287 ? 17.850 0.224 -6.346 1.00 95.50 287 GLY A C 1
ATOM 2306 O O . GLY A 1 287 ? 17.526 0.309 -7.521 1.00 95.50 287 GLY A O 1
ATOM 2307 N N . ASN A 1 288 ? 19.101 -0.085 -5.997 1.00 92.56 288 ASN A N 1
ATOM 2308 C CA . ASN A 1 288 ? 20.156 -0.232 -7.004 1.00 92.56 288 ASN A CA 1
ATOM 2309 C C . ASN A 1 288 ? 20.070 -1.547 -7.787 1.00 92.56 288 ASN A C 1
ATOM 2311 O O . ASN A 1 288 ? 20.415 -1.555 -8.966 1.00 92.56 288 ASN A O 1
ATOM 2315 N N . SER A 1 289 ? 19.622 -2.641 -7.162 1.00 94.62 289 SER A N 1
ATOM 2316 C CA . SER A 1 289 ? 19.532 -3.941 -7.838 1.00 94.62 289 SER A CA 1
ATOM 2317 C C . SER A 1 289 ? 18.381 -3.991 -8.840 1.00 94.62 289 SER A C 1
ATOM 2319 O O . SER A 1 289 ? 18.527 -4.582 -9.905 1.00 94.62 289 SER A O 1
ATOM 2321 N N . THR A 1 290 ? 17.256 -3.348 -8.525 1.00 96.62 290 THR A N 1
ATOM 2322 C CA . THR A 1 290 ? 16.041 -3.396 -9.351 1.00 96.62 290 THR A CA 1
ATOM 2323 C C . THR A 1 290 ? 15.940 -2.262 -10.368 1.00 96.62 290 THR A C 1
ATOM 2325 O O . THR A 1 290 ? 15.220 -2.385 -11.354 1.00 96.62 290 THR A O 1
ATOM 2328 N N . LYS A 1 291 ? 16.695 -1.172 -10.190 1.00 95.62 291 LYS A N 1
ATOM 2329 C CA . LYS A 1 291 ? 16.592 0.036 -11.025 1.00 95.62 291 LYS A CA 1
ATOM 2330 C C . LYS A 1 291 ? 16.844 -0.185 -12.515 1.00 95.62 291 LYS A C 1
ATOM 2332 O O . LYS A 1 291 ? 16.250 0.527 -13.317 1.00 95.62 291 LYS A O 1
ATOM 2337 N N . THR A 1 292 ? 17.718 -1.120 -12.883 1.00 95.75 292 THR A N 1
ATOM 2338 C CA . THR A 1 292 ? 18.060 -1.444 -14.282 1.00 95.75 292 THR A CA 1
ATOM 2339 C C . THR A 1 292 ? 17.356 -2.703 -14.792 1.00 95.75 292 THR A C 1
ATOM 2341 O O . THR A 1 292 ? 17.689 -3.187 -15.872 1.00 95.75 292 THR A O 1
ATOM 2344 N N . MET A 1 293 ? 16.438 -3.285 -14.016 1.00 95.44 293 MET A N 1
ATOM 2345 C CA . MET A 1 293 ? 15.635 -4.420 -14.466 1.00 95.44 293 MET A CA 1
ATOM 2346 C C . MET A 1 293 ? 14.540 -3.942 -15.424 1.00 95.44 293 MET A C 1
ATOM 2348 O O . MET A 1 293 ? 14.124 -2.783 -15.380 1.00 95.44 293 MET A O 1
ATOM 2352 N N . GLY A 1 294 ? 14.070 -4.835 -16.298 1.00 94.94 294 GLY A N 1
ATOM 2353 C CA . GLY A 1 294 ? 12.840 -4.580 -17.040 1.00 94.94 294 GLY A CA 1
ATOM 2354 C C . GLY A 1 294 ? 11.627 -4.499 -16.097 1.00 94.94 294 GLY A C 1
ATOM 2355 O O . GLY A 1 294 ? 11.723 -4.910 -14.935 1.00 94.94 294 GLY A O 1
ATOM 2356 N N . PRO A 1 295 ? 10.496 -3.951 -16.571 1.00 94.00 295 PRO A N 1
ATOM 2357 C CA . PRO A 1 295 ? 9.360 -3.641 -15.712 1.00 94.00 295 PRO A CA 1
ATOM 2358 C C . PRO A 1 295 ? 8.750 -4.870 -15.023 1.00 94.00 295 PRO A C 1
ATOM 2360 O O . PRO A 1 295 ? 8.489 -4.825 -13.822 1.00 94.00 295 PRO A O 1
ATOM 2363 N N . GLY A 1 296 ? 8.540 -5.970 -15.751 1.00 93.44 296 GLY A N 1
ATOM 2364 C CA . GLY A 1 296 ? 7.983 -7.202 -15.193 1.00 93.44 296 GLY A CA 1
ATOM 2365 C C . GLY A 1 296 ? 8.924 -7.844 -14.184 1.00 93.44 296 GLY A C 1
ATOM 2366 O O . GLY A 1 296 ? 8.548 -8.082 -13.037 1.00 93.44 296 GLY A O 1
ATOM 2367 N N . THR A 1 297 ? 10.190 -8.005 -14.570 1.00 93.06 297 THR A N 1
ATOM 2368 C CA . THR A 1 297 ? 11.233 -8.565 -13.705 1.00 93.06 297 THR A CA 1
ATOM 2369 C C . THR A 1 297 ? 11.427 -7.729 -12.433 1.00 93.06 297 THR A C 1
ATOM 2371 O O . THR A 1 297 ? 11.626 -8.290 -11.350 1.00 93.06 297 THR A O 1
ATOM 2374 N N . ARG A 1 298 ? 11.359 -6.393 -12.531 1.00 95.62 298 ARG A N 1
ATOM 2375 C CA . ARG A 1 298 ? 11.421 -5.489 -11.374 1.00 95.62 298 ARG A CA 1
ATOM 2376 C C . ARG A 1 298 ? 10.241 -5.718 -10.436 1.00 95.62 298 ARG A C 1
ATOM 2378 O O . ARG A 1 298 ? 10.469 -5.917 -9.243 1.00 95.62 298 ARG A O 1
ATOM 2385 N N . SER A 1 299 ? 9.014 -5.685 -10.958 1.00 94.50 299 SER A N 1
ATOM 2386 C CA . SER A 1 299 ? 7.805 -5.905 -10.161 1.00 94.50 299 SER A CA 1
ATOM 2387 C C . SER A 1 299 ? 7.853 -7.252 -9.449 1.00 94.50 299 SER A C 1
ATOM 2389 O O . SER A 1 299 ? 7.732 -7.286 -8.230 1.00 94.50 299 SER A O 1
ATOM 2391 N N . ASP A 1 300 ? 8.160 -8.335 -10.163 1.00 93.06 300 ASP A N 1
ATOM 2392 C CA . ASP A 1 300 ? 8.239 -9.678 -9.579 1.00 93.06 300 ASP A CA 1
ATOM 2393 C C . ASP A 1 300 ? 9.340 -9.801 -8.513 1.00 93.06 300 ASP A C 1
ATOM 2395 O O . ASP A 1 300 ? 9.204 -10.549 -7.542 1.00 93.06 300 ASP A O 1
ATOM 2399 N N . SER A 1 301 ? 10.451 -9.078 -8.681 1.00 94.69 301 SER A N 1
ATOM 2400 C CA . SER A 1 301 ? 11.524 -9.043 -7.683 1.00 94.69 301 SER A CA 1
ATOM 2401 C C . SER A 1 301 ? 11.070 -8.334 -6.410 1.00 94.69 301 SER A C 1
ATOM 2403 O O . SER A 1 301 ? 11.288 -8.848 -5.315 1.00 94.69 301 SER A O 1
ATOM 2405 N N . LEU A 1 302 ? 10.415 -7.177 -6.538 1.00 97.06 302 LEU A N 1
ATOM 2406 C CA . LEU A 1 302 ? 9.881 -6.433 -5.395 1.00 97.06 302 LEU A CA 1
ATOM 2407 C C . LEU A 1 302 ? 8.781 -7.223 -4.677 1.00 97.06 302 LEU A C 1
ATOM 2409 O O . LEU A 1 302 ? 8.854 -7.379 -3.463 1.00 97.06 302 LEU A O 1
ATOM 2413 N N . GLU A 1 303 ? 7.842 -7.806 -5.423 1.00 95.06 303 GLU A N 1
ATOM 2414 C CA . GLU A 1 303 ? 6.806 -8.722 -4.925 1.00 95.06 303 GLU A CA 1
ATOM 2415 C C . GLU A 1 303 ? 7.407 -9.861 -4.090 1.00 95.06 303 GLU A C 1
ATOM 2417 O O . GLU A 1 303 ? 6.980 -10.114 -2.964 1.00 95.06 303 GLU A O 1
ATOM 2422 N N . ALA A 1 304 ? 8.459 -10.515 -4.596 1.00 93.88 304 ALA A N 1
ATOM 2423 C CA . ALA A 1 304 ? 9.138 -11.589 -3.875 1.00 93.88 304 ALA A CA 1
ATOM 2424 C C . ALA A 1 304 ? 9.809 -11.102 -2.580 1.00 93.88 304 ALA A C 1
ATOM 2426 O O . ALA A 1 304 ? 9.773 -11.806 -1.569 1.00 93.88 304 ALA A O 1
ATOM 2427 N N . HIS A 1 305 ? 10.413 -9.911 -2.589 1.00 96.69 305 HIS A N 1
ATOM 2428 C CA . HIS A 1 305 ? 11.034 -9.330 -1.400 1.00 96.69 305 HIS A CA 1
ATOM 2429 C C . HIS A 1 305 ? 10.002 -8.919 -0.343 1.00 96.69 305 HIS A C 1
ATOM 2431 O O . HIS A 1 305 ? 10.198 -9.227 0.832 1.00 96.69 305 HIS A O 1
ATOM 2437 N N . PHE A 1 306 ? 8.886 -8.309 -0.748 1.00 96.88 306 PHE A N 1
ATOM 2438 C CA . PHE A 1 306 ? 7.778 -7.990 0.156 1.00 96.88 306 PHE A CA 1
ATOM 2439 C C . PHE A 1 306 ? 7.144 -9.263 0.727 1.00 96.88 306 PHE A C 1
ATOM 2441 O O . PHE A 1 306 ? 6.897 -9.349 1.929 1.00 96.88 306 PHE A O 1
ATOM 2448 N N . GLY A 1 307 ? 6.983 -10.295 -0.105 1.00 95.44 307 GLY A N 1
ATOM 2449 C CA . GLY A 1 307 ? 6.533 -11.622 0.310 1.00 95.44 307 GLY A CA 1
ATOM 2450 C C . GLY A 1 307 ? 7.452 -12.274 1.332 1.00 95.44 307 GLY A C 1
ATOM 2451 O O . GLY A 1 307 ? 6.984 -12.809 2.336 1.00 95.44 307 GLY A O 1
ATOM 2452 N N . TYR A 1 308 ? 8.763 -12.187 1.114 1.00 95.75 308 TYR A N 1
ATOM 2453 C CA . TYR A 1 308 ? 9.750 -12.687 2.060 1.00 95.75 308 TYR A CA 1
ATOM 2454 C C . TYR A 1 308 ? 9.716 -11.917 3.385 1.00 95.75 308 TYR A C 1
ATOM 2456 O O . TYR A 1 308 ? 9.695 -12.548 4.439 1.00 95.75 308 TYR A O 1
ATOM 2464 N N . HIS A 1 309 ? 9.633 -10.582 3.348 1.00 96.56 309 HIS A N 1
ATOM 2465 C CA . HIS A 1 309 ? 9.471 -9.754 4.549 1.00 96.56 309 HIS A CA 1
ATOM 2466 C C . HIS A 1 309 ? 8.227 -10.159 5.346 1.00 96.56 309 HIS A C 1
ATOM 2468 O O . HIS A 1 309 ? 8.312 -10.422 6.547 1.00 96.56 309 HIS A O 1
ATOM 2474 N N . ASN A 1 310 ? 7.080 -10.288 4.674 1.00 96.31 310 ASN A N 1
ATOM 2475 C CA . ASN A 1 310 ? 5.856 -10.740 5.324 1.00 96.31 310 ASN A CA 1
ATOM 2476 C C . ASN A 1 310 ? 5.996 -12.146 5.900 1.00 96.31 310 ASN A C 1
ATOM 2478 O O . ASN A 1 310 ? 5.537 -12.380 7.010 1.00 96.31 310 ASN A O 1
ATOM 2482 N N . TRP A 1 311 ? 6.616 -13.079 5.176 1.00 95.44 311 TRP A N 1
ATOM 2483 C CA . TRP A 1 311 ? 6.846 -14.434 5.671 1.00 95.44 311 TRP A CA 1
ATOM 2484 C C . TRP A 1 311 ? 7.725 -14.432 6.925 1.00 95.44 311 TRP A C 1
ATOM 2486 O O . TRP A 1 311 ? 7.377 -15.084 7.904 1.00 95.44 311 TRP A O 1
ATOM 2496 N N . GLN A 1 312 ? 8.803 -13.642 6.946 1.00 95.06 312 GLN A N 1
ATOM 2497 C CA . GLN A 1 312 ? 9.649 -13.495 8.132 1.00 95.06 312 GLN A CA 1
ATOM 2498 C C . GLN A 1 312 ? 8.877 -12.921 9.320 1.00 95.06 312 GLN A C 1
ATOM 2500 O O . GLN A 1 312 ? 9.089 -13.368 10.445 1.00 95.06 312 GLN A O 1
ATOM 2505 N N . LYS A 1 313 ? 7.988 -11.946 9.096 1.00 92.69 313 LYS A N 1
ATOM 2506 C CA . LYS A 1 313 ? 7.077 -11.469 10.143 1.00 92.69 313 LYS A CA 1
ATOM 2507 C C . LYS A 1 313 ? 6.142 -12.592 10.585 1.00 92.69 313 LYS A C 1
ATOM 2509 O O . LYS A 1 313 ? 6.030 -12.853 11.770 1.00 92.69 313 LYS A O 1
ATOM 2514 N N . TYR A 1 314 ? 5.533 -13.301 9.643 1.00 89.19 314 TYR A N 1
ATOM 2515 C CA . TYR A 1 314 ? 4.565 -14.364 9.903 1.00 89.19 314 TYR A CA 1
ATOM 2516 C C . TYR A 1 314 ? 5.136 -15.510 10.747 1.00 89.19 314 TYR A C 1
ATOM 2518 O O . TYR A 1 314 ? 4.445 -16.017 11.621 1.00 89.19 314 TYR A O 1
ATOM 2526 N N . THR A 1 315 ? 6.383 -15.926 10.510 1.00 91.75 315 THR A N 1
ATOM 2527 C CA . THR A 1 315 ? 6.992 -17.055 11.235 1.00 91.75 315 THR A CA 1
ATOM 2528 C C . THR A 1 315 ? 7.683 -16.670 12.541 1.00 91.75 315 THR A C 1
ATOM 2530 O O . THR A 1 315 ? 8.039 -17.566 13.298 1.00 91.75 315 THR A O 1
ATOM 2533 N N . ASN A 1 316 ? 7.936 -15.379 12.778 1.00 85.69 316 ASN A N 1
ATOM 2534 C CA . ASN A 1 316 ? 8.663 -14.894 13.960 1.00 85.69 316 ASN A CA 1
ATOM 2535 C C . ASN A 1 316 ? 7.813 -13.982 14.865 1.00 85.69 316 ASN A C 1
ATOM 2537 O O . ASN A 1 316 ? 8.374 -13.340 15.754 1.00 85.69 316 ASN A O 1
ATOM 2541 N N . MET A 1 317 ? 6.506 -13.870 14.600 1.00 66.56 317 MET A N 1
ATOM 2542 C CA . MET A 1 317 ? 5.538 -13.192 15.472 1.00 66.56 317 MET A CA 1
ATOM 2543 C C . MET A 1 317 ? 5.100 -14.086 16.627 1.00 66.56 317 MET A C 1
ATOM 2545 O O . MET A 1 317 ? 5.011 -15.317 16.421 1.00 66.56 317 MET A O 1
#

Organism: NCBI:txid1447944

Solvent-accessible surface area (backbone atoms only — not comparable to full-atom values): 18044 Å² total; per-residue (Å²): 138,86,65,64,65,83,73,75,61,72,80,90,67,76,60,94,92,42,84,73,76,61,65,68,58,53,51,48,60,73,68,65,61,63,85,69,70,80,50,64,64,57,50,52,50,50,54,51,61,60,59,46,70,76,63,76,62,95,67,50,73,25,64,68,45,55,77,58,83,85,47,62,36,86,92,75,77,51,65,90,68,57,92,72,40,72,91,52,42,62,80,48,28,39,46,33,10,42,46,72,39,67,54,49,28,30,37,65,78,58,44,58,91,80,28,58,49,89,53,74,19,25,16,36,37,41,42,54,70,64,48,50,54,51,37,59,74,45,65,85,56,90,56,60,72,83,81,82,68,75,92,72,45,84,69,41,57,19,41,11,34,36,38,40,26,30,29,83,76,59,26,60,40,45,18,11,32,35,75,18,65,80,49,65,34,57,58,53,53,51,51,28,51,22,42,36,46,54,81,48,64,89,37,56,29,36,39,43,15,20,82,57,30,85,65,65,51,76,50,43,69,58,45,28,72,76,68,44,59,80,84,30,37,76,60,92,74,39,46,76,46,62,23,28,14,61,85,51,44,81,80,50,87,54,88,77,46,65,74,28,28,38,89,66,42,81,81,49,66,90,49,47,34,51,35,43,63,58,53,45,65,72,50,46,72,49,13,74,73,36,20,78,33,34,57,8,60,28,51,48,49,50,45,51,52,51,41,49,53,27,45,55,46,65,77,71,108

Nearest PDB structures (foldseek):
  3hst-assembly4_D  TM=4.070E-01  e=1.822E+00  Mycobacterium tuberculosis
  4q2y-assembly1_A  TM=3.752E-01  e=5.067E+00  Homo sapiens

Secondary structure (DSSP, 8-state):
---GGGGT-PPPPEETTEE---HHHHHHHHTT------THHHHHHHHHHHHGGGTSS-PPTTTTS---TTS--TTTTSPTTGGG-GGGTTTT-EEEEEEEETTS-EESSS-TTTS--SSTTTSSB--HHHHHHHHHHHTTS--B--SS-GGG-TTEEESEEEEEEETTT--EEEEEEEEESSS-BHHHHHHHHHHHHHTTTT-SEEEEEETTHHHHGGGHHHHHHHTS-GGGPPPTTSEEEEEB-TTTGGG--STTGGGGBTTTSTT-TT--S-HHHHHHHHHTTHHHHHTTS-HHHHHHHHHHHHHHHHHHHHHH-

Foldseek 3Di:
DDDPVVVVDDPWDDDPNDTPPPPVVVVCVVVPPDPPPPCPVVVVVVVLVVVQVVVPPPQDFANPADADPQAADPPPPDDPPLLVPPVPLLSNEFEKFKDWDQLQWAFPQADCVVFPASCQRRHLAHNQPVLVVLVVVCVPPPQDPPPDFQPPLPRTQARTKMFMAGLPLLARGTRQIFTHRGDDGLSRNLQSQLSRCLSVPSRQEYEYEYLVCVPSVPCSQVCLVPRDDPSRRDHPRYDYQAAYFQVNLVVVPDPPSVSRHCVNDPSSPPRRSCSVVVVSVVCSVVSVVLHHPDPNVSVNVVRVVSRVVNVVSVVVD

InterPro domains:
  IPR040521 Kyakuja-Dileera-Zisupton transposase [PF18758] (93-310)

Radius of gyration: 24.26 Å; Cα contacts (8 Å, |Δi|>4): 493; chains: 1; bounding box: 75×55×48 Å

Mean predicted aligned error: 10.24 Å